Protein 2EGJ (pdb70)

Foldseek 3Di:
DQKDKDWAAPVQDDPVQFGPPVCVVVVVVVSVQVLLVVLVHGVVNCVVVQKDKAWDDKDKDFDATHGHGQMKMWDKDWDDADFFKTKIKIWIDRVPRTGMIMMIMIGMDGPHDTHGQDPVRVVSND/DQKDKDWAAPVQDDPVQFGDPVCVVVVVVVSVQVLCVVLVHGVVNCVVVQKDKAWDDKDKDFDATHGHGQMKMWDKDWDDDDFFKTKIKIWMDGVPDTTMIMMIMIGMDGPRDRHGDDPVRVVSND

Structure (mmCIF, N/CA/C/O backbone):
data_2EGJ
#
_entry.id   2EGJ
#
_cell.length_a   53.468
_cell.length_b   69.426
_cell.length_c   84.029
_cell.angle_alpha   90.00
_cell.angle_beta   90.00
_cell.angle_gamma   90.00
#
_symmetry.space_group_name_H-M   'P 21 21 2'
#
loop_
_entity.id
_entity.type
_entity.pdbx_description
1 polymer 'Hypothetical protein aq_1494'
2 water water
#
loop_
_atom_site.group_PDB
_atom_site.id
_atom_site.type_symbol
_atom_site.label_atom_id
_atom_site.label_alt_id
_atom_site.label_comp_id
_atom_site.label_asym_id
_atom_site.label_entity_id
_atom_site.label_seq_id
_atom_site.pdbx_PDB_ins_code
_atom_site.Cartn_x
_atom_site.Cartn_y
_atom_site.Cartn_z
_atom_site.occupancy
_atom_site.B_iso_or_equiv
_atom_site.auth_seq_id
_atom_site.auth_comp_id
_atom_site.auth_asym_id
_atom_site.auth_atom_id
_atom_site.pdbx_PDB_model_num
ATOM 1 N N . PRO A 1 2 ? 18.521 22.911 19.048 1.00 26.44 2 PRO A N 1
ATOM 2 C CA . PRO A 1 2 ? 17.588 21.747 18.949 1.00 25.09 2 PRO A CA 1
ATOM 3 C C . PRO A 1 2 ? 16.147 22.144 18.602 1.00 25.04 2 PRO A C 1
ATOM 4 O O . PRO A 1 2 ? 15.741 23.322 18.715 1.00 25.93 2 PRO A O 1
ATOM 6 N N . PHE A 1 3 ? 15.377 21.159 18.157 1.00 22.31 3 PHE A N 1
ATOM 7 C CA . PHE A 1 3 ? 13.943 21.339 17.983 1.00 20.49 3 PHE A CA 1
ATOM 8 C C . PHE A 1 3 ? 13.244 20.781 19.229 1.00 19.55 3 PHE A C 1
ATOM 9 O O . PHE A 1 3 ? 13.537 19.662 19.659 1.00 19.68 3 PHE A O 1
ATOM 17 N N . ILE A 1 4 ? 12.330 21.552 19.809 1.00 18.29 4 ILE A N 1
ATOM 18 C CA . ILE A 1 4 ? 11.612 21.107 21.005 1.00 18.58 4 ILE A CA 1
ATOM 19 C C . ILE A 1 4 ? 10.200 20.650 20.688 1.00 16.84 4 ILE A C 1
ATOM 20 O O . ILE A 1 4 ? 9.433 21.377 20.052 1.00 17.19 4 ILE A O 1
ATOM 25 N N . TYR A 1 5 ? 9.868 19.449 21.153 1.00 16.13 5 TYR A N 1
ATOM 26 C CA . TYR A 1 5 ? 8.546 18.860 20.960 1.00 15.45 5 TYR A CA 1
ATOM 27 C C . TYR A 1 5 ? 7.951 18.587 22.346 1.00 15.32 5 TYR A C 1
ATOM 28 O O . TYR A 1 5 ? 8.559 17.860 23.135 1.00 16.98 5 TYR A O 1
ATOM 37 N N . ARG A 1 6 ? 6.809 19.198 22.650 1.00 14.76 6 ARG A N 1
ATOM 38 C CA . ARG A 1 6 ? 6.184 19.092 23.971 1.00 15.98 6 ARG A CA 1
ATOM 39 C C . ARG A 1 6 ? 5.022 18.086 23.946 1.00 14.95 6 ARG A C 1
ATOM 40 O O . ARG A 1 6 ? 4.221 18.082 23.013 1.00 13.92 6 ARG A O 1
ATOM 48 N N . ARG A 1 7 ? 4.900 17.298 25.007 1.00 14.28 7 ARG A N 1
ATOM 49 C CA . ARG A 1 7 ? 3.958 16.176 25.010 1.00 14.07 7 ARG A CA 1
ATOM 50 C C . ARG A 1 7 ? 3.510 15.828 26.419 1.00 14.08 7 ARG A C 1
ATOM 51 O O . ARG A 1 7 ? 4.298 15.883 27.358 1.00 14.98 7 ARG A O 1
ATOM 59 N N . ARG A 1 8 ? 2.244 15.444 26.554 1.00 13.91 8 ARG A N 1
ATOM 60 C CA . ARG A 1 8 ? 1.729 14.940 27.819 1.00 12.37 8 ARG A CA 1
ATOM 61 C C . ARG A 1 8 ? 1.485 13.413 27.779 1.00 12.51 8 ARG A C 1
ATOM 62 O O . ARG A 1 8 ? 0.964 12.890 26.797 1.00 11.83 8 ARG A O 1
ATOM 70 N N . VAL A 1 9 ? 1.901 12.710 28.827 1.00 10.84 9 VAL A N 1
ATOM 71 C CA . VAL A 1 9 ? 1.729 11.235 28.913 1.00 11.57 9 VAL A CA 1
ATOM 72 C C . VAL A 1 9 ? 0.246 10.874 29.034 1.00 12.02 9 VAL A C 1
ATOM 73 O O . VAL A 1 9 ? -0.489 11.421 29.919 1.00 12.08 9 VAL A O 1
ATOM 77 N N . GLN A 1 10 ? -0.204 9.980 28.147 1.00 10.45 10 GLN A N 1
ATOM 78 C CA . GLN A 1 10 ? -1.565 9.434 28.215 1.00 10.91 10 GLN A CA 1
ATOM 79 C C . GLN A 1 10 ? -1.651 8.142 29.013 1.00 11.12 10 GLN A C 1
ATOM 80 O O . GLN A 1 10 ? -0.673 7.382 29.127 1.00 10.96 10 GLN A O 1
ATOM 86 N N . PHE A 1 11 ? -2.845 7.854 29.537 1.00 10.99 11 PHE A N 1
ATOM 87 C CA . PHE A 1 11 ? -3.011 6.715 30.432 1.00 11.38 11 PHE A CA 1
ATOM 88 C C . PHE A 1 11 ? -2.655 5.389 29.767 1.00 11.05 11 PHE A C 1
ATOM 89 O O . PHE A 1 11 ? -1.958 4.548 30.352 1.00 10.73 11 PHE A O 1
ATOM 97 N N . TYR A 1 12 ? -3.100 5.221 28.515 1.00 10.39 12 TYR A N 1
ATOM 98 C CA . TYR A 1 12 ? -2.797 3.991 27.793 1.00 10.67 12 TYR A CA 1
ATOM 99 C C . TYR A 1 12 ? -1.302 3.781 27.502 1.00 9.64 12 TYR A C 1
ATOM 100 O O . TYR A 1 12 ? -0.926 2.689 27.133 1.00 9.54 12 TYR A O 1
ATOM 109 N N . GLU A 1 13 ? -0.460 4.812 27.691 1.00 9.13 13 GLU A N 1
ATOM 110 C CA . GLU A 1 13 ? 0.984 4.696 27.442 1.00 8.80 13 GLU A CA 1
ATOM 111 C C . GLU A 1 13 ? 1.702 4.125 28.654 1.00 9.59 13 GLU A C 1
ATOM 112 O O . GLU A 1 13 ? 2.858 3.718 28.568 1.00 8.59 13 GLU A O 1
ATOM 118 N N . THR A 1 14 ? 1.003 4.095 29.789 1.00 10.30 14 THR A N 1
ATOM 119 C CA . THR A 1 14 ? 1.580 3.437 30.981 1.00 10.51 14 THR A CA 1
ATOM 120 C C . THR A 1 14 ? 1.367 1.905 31.006 1.00 11.64 14 THR A C 1
ATOM 121 O O . THR A 1 14 ? 0.612 1.343 30.206 1.00 11.50 14 THR A O 1
ATOM 125 N N . ASP A 1 15 ? 2.081 1.227 31.907 1.00 11.11 15 ASP A N 1
ATOM 126 C CA . ASP A 1 15 ? 1.861 -0.192 32.151 1.00 11.47 15 ASP A CA 1
ATOM 127 C C . ASP A 1 15 ? 1.643 -0.400 33.674 1.00 11.41 15 ASP A C 1
ATOM 128 O O . ASP A 1 15 ? 1.607 0.585 34.429 1.00 12.33 15 ASP A O 1
ATOM 133 N N . ALA A 1 16 ? 1.501 -1.658 34.077 1.00 12.28 16 ALA A N 1
ATOM 134 C CA . ALA A 1 16 ? 1.194 -2.044 35.484 1.00 13.84 16 ALA A CA 1
ATOM 135 C C . ALA A 1 16 ? 2.249 -1.569 36.485 1.00 15.03 16 ALA A C 1
ATOM 136 O O . ALA A 1 16 ? 1.958 -1.472 37.686 1.00 14.29 16 ALA A O 1
ATOM 138 N N . GLN A 1 17 ? 3.453 -1.252 36.012 1.00 15.37 17 GLN A N 1
ATOM 139 C CA . GLN A 1 17 ? 4.482 -0.675 36.892 1.00 17.21 17 GLN A CA 1
ATOM 140 C C . GLN A 1 17 ? 4.222 0.799 37.229 1.00 17.02 17 GLN A C 1
ATOM 141 O O . GLN A 1 17 ? 4.896 1.392 38.098 1.00 17.39 17 GLN A O 1
ATOM 147 N N . GLY A 1 18 ? 3.240 1.382 36.543 1.00 15.21 18 GLY A N 1
ATOM 148 C CA . GLY A 1 18 ? 2.792 2.747 36.770 1.00 14.80 18 GLY A CA 1
ATOM 149 C C . GLY A 1 18 ? 3.649 3.749 36.028 1.00 14.78 18 GLY A C 1
ATOM 150 O O . GLY A 1 18 ? 3.596 4.942 36.324 1.00 16.17 18 GLY A O 1
ATOM 151 N N . ILE A 1 19 ? 4.443 3.263 35.072 1.00 13.84 19 ILE A N 1
ATOM 152 C CA . ILE A 1 19 ? 5.316 4.137 34.271 1.00 12.73 19 ILE A CA 1
ATOM 153 C C . ILE A 1 19 ? 5.030 3.934 32.781 1.00 12.37 19 ILE A C 1
ATOM 154 O O . ILE A 1 19 ? 4.421 2.931 32.391 1.00 12.01 19 ILE A O 1
ATOM 159 N N . VAL A 1 20 ? 5.525 4.853 31.967 1.00 11.24 20 VAL A N 1
ATOM 160 C CA . VAL A 1 20 ? 5.351 4.716 30.500 1.00 10.56 20 VAL A CA 1
ATOM 161 C C . VAL A 1 20 ? 6.217 3.561 30.015 1.00 10.30 20 VAL A C 1
ATOM 162 O O . VAL A 1 20 ? 7.425 3.509 30.318 1.00 9.99 20 VAL A O 1
ATOM 166 N N . HIS A 1 21 ? 5.603 2.621 29.282 1.00 10.00 21 HIS A N 1
ATOM 167 C CA . HIS A 1 21 ? 6.320 1.455 28.768 1.00 10.55 21 HIS A CA 1
ATOM 168 C C . HIS A 1 21 ? 7.469 1.918 27.860 1.00 10.38 21 HIS A C 1
ATOM 169 O O . HIS A 1 21 ? 7.294 2.833 27.064 1.00 11.26 21 HIS A O 1
ATOM 176 N N . HIS A 1 22 ? 8.624 1.275 27.985 1.00 10.38 22 HIS A N 1
ATOM 177 C CA . HIS A 1 22 ? 9.826 1.703 27.246 1.00 10.70 22 HIS A CA 1
ATOM 178 C C . HIS A 1 22 ? 9.624 1.778 25.734 1.00 10.20 22 HIS A C 1
ATOM 179 O O . HIS A 1 22 ? 10.227 2.634 25.057 1.00 10.32 22 HIS A O 1
ATOM 186 N N . SER A 1 23 ? 8.784 0.889 25.202 1.00 10.33 23 SER A N 1
ATOM 187 C CA . SER A 1 23 ? 8.558 0.881 23.752 1.00 10.03 23 SER A CA 1
ATOM 188 C C . SER A 1 23 ? 7.876 2.170 23.274 1.00 9.72 23 SER A C 1
ATOM 189 O O . SER A 1 23 ? 8.055 2.567 22.116 1.00 8.73 23 SER A O 1
ATOM 192 N N . ASN A 1 24 ? 7.121 2.842 24.153 1.00 8.25 24 ASN A N 1
ATOM 193 C CA . ASN A 1 24 ? 6.405 4.063 23.749 1.00 9.11 24 ASN A CA 1
ATOM 194 C C . ASN A 1 24 ? 7.337 5.241 23.529 1.00 8.91 24 ASN A C 1
ATOM 195 O O . ASN A 1 24 ? 6.980 6.208 22.879 1.00 8.95 24 ASN A O 1
ATOM 200 N N . TYR A 1 25 ? 8.533 5.179 24.105 1.00 10.02 25 TYR A N 1
ATOM 201 C CA . TYR A 1 25 ? 9.476 6.285 23.923 1.00 9.17 25 TYR A CA 1
ATOM 202 C C . TYR A 1 25 ? 9.795 6.439 22.437 1.00 9.88 25 TYR A C 1
ATOM 203 O O . TYR A 1 25 ? 9.908 7.563 21.948 1.00 8.94 25 TYR A O 1
ATOM 212 N N . PHE A 1 26 ? 9.929 5.313 21.740 1.00 8.89 26 PHE A N 1
ATOM 213 C CA . PHE A 1 26 ? 10.179 5.364 20.282 1.00 10.09 26 PHE A CA 1
ATOM 214 C C . PHE A 1 26 ? 9.049 6.041 19.504 1.00 10.44 26 PHE A C 1
ATOM 215 O O . PHE A 1 26 ? 9.292 6.702 18.485 1.00 10.79 26 PHE A O 1
ATOM 223 N N . ARG A 1 27 ? 7.823 5.869 19.987 1.00 9.83 27 ARG A N 1
ATOM 224 C CA . ARG A 1 27 ? 6.658 6.529 19.404 1.00 9.33 27 ARG A CA 1
ATOM 225 C C . ARG A 1 27 ? 6.748 8.035 19.635 1.00 9.40 27 ARG A C 1
ATOM 226 O O . ARG A 1 27 ? 6.554 8.830 18.723 1.00 9.39 27 ARG A O 1
ATOM 234 N N . TYR A 1 28 ? 7.122 8.437 20.847 1.00 9.38 28 TYR A N 1
ATOM 235 C CA . TYR A 1 28 ? 7.345 9.875 21.117 1.00 8.47 28 TYR A CA 1
ATOM 236 C C . TYR A 1 28 ? 8.409 10.459 20.184 1.00 8.87 28 TYR A C 1
ATOM 237 O O . TYR A 1 28 ? 8.231 11.585 19.691 1.00 9.02 28 TYR A O 1
ATOM 246 N N . PHE A 1 29 ? 9.496 9.715 19.939 1.00 9.72 29 PHE A N 1
ATOM 247 C CA . PHE A 1 29 ? 10.568 10.217 19.068 1.00 8.73 29 PHE A CA 1
ATOM 248 C C . PHE A 1 29 ? 10.067 10.384 17.630 1.00 9.72 29 PHE A C 1
ATOM 249 O O . PHE A 1 29 ? 10.419 11.352 16.933 1.00 9.83 29 PHE A O 1
ATOM 257 N N . GLU A 1 30 ? 9.272 9.416 17.183 1.00 8.92 30 GLU A N 1
ATOM 258 C CA . GLU A 1 30 ? 8.599 9.534 15.884 1.00 10.01 30 GLU A CA 1
ATOM 259 C C . GLU A 1 30 ? 7.775 10.817 15.787 1.00 10.27 30 GLU A C 1
ATOM 260 O O . GLU A 1 30 ? 7.843 11.550 14.766 1.00 9.50 30 GLU A O 1
ATOM 266 N N . GLU A 1 31 ? 6.992 11.087 16.827 1.00 10.46 31 GLU A N 1
ATOM 267 C CA . GLU A 1 31 ? 6.147 12.283 16.837 1.00 10.91 31 GLU A CA 1
ATOM 268 C C . GLU A 1 31 ? 6.990 13.540 16.732 1.00 11.35 31 GLU A C 1
ATOM 269 O O . GLU A 1 31 ? 6.645 14.456 15.975 1.00 10.73 31 GLU A O 1
ATOM 275 N N . ALA A 1 32 ? 8.101 13.569 17.477 1.00 10.94 32 ALA A N 1
ATOM 276 C CA . ALA A 1 32 ? 9.039 14.696 17.422 1.00 11.37 32 ALA A CA 1
ATOM 277 C C . ALA A 1 32 ? 9.633 14.898 16.014 1.00 11.80 32 ALA A C 1
ATOM 278 O O . ALA A 1 32 ? 9.667 16.036 15.532 1.00 12.04 32 ALA A O 1
ATOM 280 N N . ARG A 1 33 ? 10.048 13.801 15.355 1.00 11.38 33 ARG A N 1
ATOM 281 C CA . ARG A 1 33 ? 10.596 13.877 13.995 1.00 12.29 33 ARG A CA 1
ATOM 282 C C . ARG A 1 33 ? 9.548 14.417 13.036 1.00 11.90 33 ARG A C 1
ATOM 283 O O . ARG A 1 33 ? 9.864 15.213 12.172 1.00 12.92 33 ARG A O 1
ATOM 291 N N . GLY A 1 34 ? 8.303 13.947 13.170 1.00 11.24 34 GLY A N 1
ATOM 292 C CA . GLY A 1 34 ? 7.210 14.394 12.322 1.00 12.75 34 GLY A CA 1
ATOM 293 C C . GLY A 1 34 ? 6.958 15.884 12.475 1.00 12.71 34 GLY A C 1
ATOM 294 O O . GLY A 1 34 ? 6.828 16.610 11.469 1.00 12.43 34 GLY A O 1
ATOM 295 N N . GLU A 1 35 ? 6.898 16.346 13.720 1.00 13.56 35 GLU A N 1
ATOM 296 C CA . GLU A 1 35 ? 6.712 17.796 13.986 1.00 14.64 35 GLU A CA 1
ATOM 297 C C . GLU A 1 35 ? 7.889 18.648 13.497 1.00 14.99 35 GLU A C 1
ATOM 298 O O . GLU A 1 35 ? 7.670 19.780 13.013 1.00 14.65 35 GLU A O 1
ATOM 304 N N . PHE A 1 36 ? 9.103 18.108 13.609 1.00 14.38 36 PHE A N 1
ATOM 305 C CA . PHE A 1 36 ? 10.318 18.768 13.075 1.00 15.61 36 PHE A CA 1
ATOM 306 C C . PHE A 1 36 ? 10.183 19.016 11.570 1.00 16.23 36 PHE A C 1
ATOM 307 O O . PHE A 1 36 ? 10.348 20.143 11.103 1.00 16.81 36 PHE A O 1
ATOM 315 N N . LEU A 1 37 ? 9.879 17.967 10.814 1.00 16.75 37 LEU A N 1
ATOM 316 C CA . LEU A 1 37 ? 9.765 18.084 9.366 1.00 16.95 37 LEU A CA 1
ATOM 317 C C . LEU A 1 37 ? 8.632 19.040 8.990 1.00 17.47 37 LEU A C 1
ATOM 318 O O . LEU A 1 37 ? 8.787 19.863 8.070 1.00 17.61 37 LEU A O 1
ATOM 323 N N . ARG A 1 38 ? 7.502 18.922 9.685 1.00 18.05 38 ARG A N 1
ATOM 324 C CA . ARG A 1 38 ? 6.349 19.771 9.430 1.00 19.67 38 ARG A CA 1
ATOM 325 C C . ARG A 1 38 ? 6.733 21.238 9.648 1.00 19.87 38 ARG A C 1
ATOM 326 O O . ARG A 1 38 ? 6.351 22.108 8.854 1.00 20.53 38 ARG A O 1
ATOM 334 N N . SER A 1 39 ? 7.498 21.504 10.710 1.00 20.07 39 SER A N 1
ATOM 335 C CA . SER A 1 39 ? 7.919 22.873 11.038 1.00 20.83 39 SER A CA 1
ATOM 336 C C . SER A 1 39 ? 8.843 23.464 9.960 1.00 22.27 39 SER A C 1
ATOM 337 O O . SER A 1 39 ? 8.966 24.694 9.852 1.00 23.34 39 SER A O 1
ATOM 340 N N . LYS A 1 40 ? 9.482 22.596 9.170 1.00 22.92 40 LYS A N 1
ATOM 341 C CA . LYS A 1 40 ? 10.397 23.009 8.105 1.00 24.07 40 LYS A CA 1
ATOM 342 C C . LYS A 1 40 ? 9.690 23.155 6.755 1.00 24.65 40 LYS A C 1
ATOM 343 O O . LYS A 1 40 ? 10.327 23.481 5.744 1.00 26.09 40 LYS A O 1
ATOM 349 N N . GLY A 1 41 ? 8.388 22.869 6.740 1.00 24.47 41 GLY A N 1
ATOM 350 C CA . GLY A 1 41 ? 7.562 22.995 5.553 1.00 23.95 41 GLY A CA 1
ATOM 351 C C . GLY A 1 41 ? 7.555 21.796 4.625 1.00 23.47 41 GLY A C 1
ATOM 352 O O . GLY A 1 41 ? 7.090 21.906 3.483 1.00 23.81 41 GLY A O 1
ATOM 353 N N . PHE A 1 42 ? 8.045 20.646 5.099 1.00 21.98 42 PHE A N 1
ATOM 354 C CA . PHE A 1 42 ? 8.088 19.442 4.266 1.00 20.97 42 PHE A CA 1
ATOM 355 C C . PHE A 1 42 ? 7.754 18.201 5.100 1.00 19.30 42 PHE A C 1
ATOM 356 O O . PHE A 1 42 ? 8.648 17.433 5.444 1.00 19.19 42 PHE A O 1
ATOM 364 N N . PRO A 1 43 ? 6.458 17.979 5.365 1.00 18.77 43 PRO A N 1
ATOM 365 C CA . PRO A 1 43 ? 6.074 16.881 6.250 1.00 17.99 43 PRO A CA 1
ATOM 366 C C . PRO A 1 43 ? 6.379 15.538 5.622 1.00 17.18 43 PRO A C 1
ATOM 367 O O . PRO A 1 43 ? 6.383 15.403 4.396 1.00 15.81 43 PRO A O 1
ATOM 371 N N . TYR A 1 44 ? 6.616 14.542 6.466 1.00 15.64 44 TYR A N 1
ATOM 372 C CA . TYR A 1 44 ? 6.866 13.203 5.977 1.00 15.40 44 TYR A CA 1
ATOM 373 C C . TYR A 1 44 ? 5.741 12.688 5.053 1.00 15.35 44 TYR A C 1
ATOM 374 O O . TYR A 1 44 ? 5.997 11.969 4.076 1.00 15.31 44 TYR A O 1
ATOM 383 N N . SER A 1 45 ? 4.495 13.030 5.388 1.00 16.14 45 SER A N 1
ATOM 384 C CA . SER A 1 45 ? 3.346 12.618 4.582 1.00 17.01 45 SER A CA 1
ATOM 385 C C . SER A 1 45 ? 3.530 13.053 3.115 1.00 17.30 45 SER A C 1
ATOM 386 O O . SER A 1 45 ? 3.190 12.318 2.182 1.00 18.49 45 SER A O 1
ATOM 389 N N . LYS A 1 46 ? 4.080 14.241 2.915 1.00 17.68 46 LYS A N 1
ATOM 390 C CA . LYS A 1 46 ? 4.350 14.699 1.548 1.00 18.51 46 LYS A CA 1
ATOM 391 C C . LYS A 1 46 ? 5.487 13.940 0.869 1.00 17.84 46 LYS A C 1
ATOM 392 O O . LYS A 1 46 ? 5.423 13.692 -0.335 1.00 17.70 46 LYS A O 1
ATOM 398 N N . MET A 1 47 ? 6.524 13.576 1.634 1.00 17.85 47 MET A N 1
ATOM 399 C CA . MET A 1 47 ? 7.605 12.727 1.112 1.00 16.59 47 MET A CA 1
ATOM 400 C C . MET A 1 47 ? 7.021 11.402 0.650 1.00 17.36 47 MET A C 1
ATOM 401 O O . MET A 1 47 ? 7.346 10.921 -0.430 1.00 17.52 47 MET A O 1
ATOM 406 N N . ARG A 1 48 ? 6.150 10.800 1.472 1.00 17.43 48 ARG A N 1
ATOM 407 C CA . ARG A 1 48 ? 5.527 9.527 1.110 1.00 19.28 48 ARG A CA 1
ATOM 408 C C . ARG A 1 48 ? 4.728 9.667 -0.171 1.00 20.08 48 ARG A C 1
ATOM 409 O O . ARG A 1 48 ? 4.764 8.776 -1.025 1.00 20.56 48 ARG A O 1
ATOM 417 N N . ASP A 1 49 ? 4.026 10.785 -0.322 1.00 21.41 49 ASP A N 1
ATOM 418 C CA . ASP A 1 49 ? 3.262 11.029 -1.566 1.00 23.29 49 ASP A CA 1
ATOM 419 C C . ASP A 1 49 ? 4.207 11.043 -2.794 1.00 23.38 49 ASP A C 1
ATOM 420 O O . ASP A 1 49 ? 3.810 10.670 -3.905 1.00 24.13 49 ASP A O 1
ATOM 425 N N . MET A 1 50 ? 5.455 11.471 -2.598 1.00 22.34 50 MET A N 1
ATOM 426 C CA . MET A 1 50 ? 6.448 11.479 -3.673 1.00 22.39 50 MET A CA 1
ATOM 427 C C . MET A 1 50 ? 7.067 10.104 -3.935 1.00 21.62 50 MET A C 1
ATOM 428 O O . MET A 1 50 ? 7.901 9.957 -4.834 1.00 22.24 50 MET A O 1
ATOM 433 N N . GLY A 1 51 ? 6.674 9.099 -3.154 1.00 19.84 51 GLY A N 1
ATOM 434 C CA . GLY A 1 51 ? 7.221 7.759 -3.309 1.00 19.55 51 GLY A CA 1
ATOM 435 C C . GLY A 1 51 ? 8.463 7.531 -2.462 1.00 18.56 51 GLY A C 1
ATOM 436 O O . GLY A 1 51 ? 9.111 6.496 -2.569 1.00 18.76 51 GLY A O 1
ATOM 437 N N . LEU A 1 52 ? 8.793 8.494 -1.612 1.00 17.53 52 LEU A N 1
ATOM 438 C CA . LEU A 1 52 ? 9.946 8.358 -0.735 1.00 17.76 52 LEU A CA 1
ATOM 439 C C . LEU A 1 52 ? 9.551 7.618 0.554 1.00 18.93 52 LEU A C 1
ATOM 440 O O . LEU A 1 52 ? 8.449 7.811 1.074 1.00 20.30 52 LEU A O 1
ATOM 445 N N . GLU A 1 53 ? 10.416 6.742 1.040 1.00 18.69 53 GLU A N 1
ATOM 446 C CA . GLU A 1 53 ? 10.195 6.120 2.346 1.00 20.59 53 GLU A CA 1
ATOM 447 C C . GLU A 1 53 ? 11.436 6.421 3.172 1.00 18.97 53 GLU A C 1
ATOM 448 O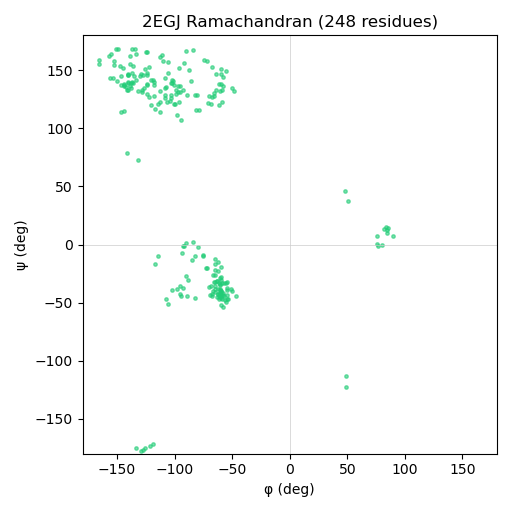 O . GLU A 1 53 ? 12.557 6.357 2.665 1.00 18.52 53 GLU A O 1
ATOM 454 N N . VAL A 1 54 ? 11.257 6.787 4.437 1.00 17.67 54 VAL A N 1
ATOM 455 C CA . VAL A 1 54 ? 12.406 6.838 5.324 1.00 17.30 54 VAL A CA 1
ATOM 456 C C . VAL A 1 54 ? 12.421 5.489 6.045 1.00 17.83 54 VAL A C 1
ATOM 457 O O . VAL A 1 54 ? 11.372 5.026 6.516 1.00 17.58 54 VAL A O 1
ATOM 461 N N . VAL A 1 55 ? 13.577 4.843 6.069 1.00 16.13 55 VAL A N 1
ATOM 462 C CA . VAL A 1 55 ? 13.696 3.511 6.645 1.00 16.80 55 VAL A CA 1
ATOM 463 C C . VAL A 1 55 ? 14.546 3.608 7.894 1.00 16.44 55 VAL A C 1
ATOM 464 O O . VAL A 1 55 ? 15.605 4.225 7.871 1.00 16.53 55 VAL A O 1
ATOM 468 N N . LEU A 1 56 ? 14.086 3.013 8.997 1.00 15.35 56 LEU A N 1
ATOM 469 C CA . LEU A 1 56 ? 14.892 3.039 10.220 1.00 15.49 56 LEU A CA 1
ATOM 470 C C . LEU A 1 56 ? 15.959 1.950 10.197 1.00 14.82 56 LEU A C 1
ATOM 471 O O . LEU A 1 56 ? 15.675 0.776 9.924 1.00 16.43 56 LEU A O 1
ATOM 476 N N . LEU A 1 57 ? 17.191 2.349 10.455 1.00 13.76 57 LEU A N 1
ATOM 477 C CA . LEU A 1 57 ? 18.304 1.427 10.492 1.00 12.96 57 LEU A CA 1
ATOM 478 C C . LEU A 1 57 ? 18.594 0.922 11.901 1.00 12.74 57 LEU A C 1
ATOM 479 O O . LEU A 1 57 ? 18.885 -0.270 12.112 1.00 11.85 57 LEU A O 1
ATOM 484 N N . ASN A 1 58 ? 18.586 1.839 12.855 1.00 12.21 58 ASN A N 1
ATOM 485 C CA . ASN A 1 58 ? 18.764 1.433 14.252 1.00 12.70 58 ASN A CA 1
ATOM 486 C C . ASN A 1 58 ? 18.157 2.444 15.230 1.00 12.45 58 ASN A C 1
ATOM 487 O O . ASN A 1 58 ? 17.855 3.604 14.869 1.00 12.36 58 ASN A O 1
ATOM 492 N N . ALA A 1 59 ? 17.965 2.018 16.472 1.00 12.18 59 ALA A N 1
ATOM 493 C CA . ALA A 1 59 ? 17.367 2.903 17.464 1.00 11.88 59 ALA A CA 1
ATOM 494 C C . ALA A 1 59 ? 17.925 2.505 18.820 1.00 13.13 59 ALA A C 1
ATOM 495 O O . ALA A 1 59 ? 18.124 1.317 19.085 1.00 13.10 59 ALA A O 1
ATOM 497 N N . TYR A 1 60 ? 18.214 3.506 19.652 1.00 12.63 60 TYR A N 1
ATOM 498 C CA . TYR A 1 60 ? 18.779 3.270 20.978 1.00 13.36 60 TYR A CA 1
ATOM 499 C C . TYR A 1 60 ? 18.081 4.204 21.938 1.00 13.15 60 TYR A C 1
ATOM 500 O O . TYR A 1 60 ? 17.832 5.358 21.588 1.00 12.29 60 TYR A O 1
ATOM 509 N N . CYS A 1 61 ? 17.745 3.719 23.135 1.00 12.57 61 CYS A N 1
ATOM 510 C CA . CYS A 1 61 ? 17.236 4.609 24.179 1.00 12.79 61 CYS A CA 1
ATOM 511 C C . CYS A 1 61 ? 17.823 4.166 25.505 1.00 13.19 61 CYS A C 1
ATOM 512 O O . CYS A 1 61 ? 17.920 2.968 25.784 1.00 12.31 61 CYS A O 1
ATOM 515 N N . GLU A 1 62 ? 18.206 5.146 26.309 1.00 13.42 62 GLU A N 1
ATOM 516 C CA . GLU A 1 62 ? 18.588 4.863 27.698 1.00 15.08 62 GLU A CA 1
ATOM 517 C C . GLU A 1 62 ? 17.637 5.596 28.637 1.00 14.69 62 GLU A C 1
ATOM 518 O O . GLU A 1 62 ? 17.262 6.741 28.383 1.00 15.42 62 GLU A O 1
ATOM 524 N N . TYR A 1 63 ? 17.218 4.915 29.693 1.00 15.09 63 TYR A N 1
ATOM 525 C CA . TYR A 1 63 ? 16.114 5.387 30.521 1.00 15.48 63 TYR A CA 1
ATOM 526 C C . TYR A 1 63 ? 16.682 5.756 31.873 1.00 16.08 63 TYR A C 1
ATOM 527 O O . TYR A 1 63 ? 17.324 4.925 32.515 1.00 16.74 63 TYR A O 1
ATOM 536 N N . LYS A 1 64 ? 16.473 7.001 32.283 1.00 16.81 64 LYS A N 1
ATOM 537 C CA . LYS A 1 64 ? 17.117 7.528 33.494 1.00 17.49 64 LYS A CA 1
ATOM 538 C C . LYS A 1 64 ? 16.158 7.667 34.674 1.00 18.19 64 LYS A C 1
ATOM 539 O O . LYS A 1 64 ? 16.463 7.221 35.801 1.00 19.41 64 LYS A O 1
ATOM 545 N N . LYS A 1 65 ? 15.034 8.319 34.420 1.00 17.29 65 LYS A N 1
ATOM 546 C CA . LYS A 1 65 ? 13.959 8.511 35.380 1.00 17.59 65 LYS A CA 1
ATOM 547 C C . LYS A 1 65 ? 12.673 8.215 34.628 1.00 17.33 65 LYS A C 1
ATOM 548 O O . LYS A 1 65 ? 12.579 8.541 33.450 1.00 16.95 65 LYS A O 1
ATOM 554 N N . PRO A 1 66 ? 11.687 7.625 35.301 1.00 16.66 66 PRO A N 1
ATOM 555 C CA . PRO A 1 66 ? 10.409 7.307 34.637 1.00 16.02 66 PRO A CA 1
ATOM 556 C C . PRO A 1 66 ? 9.504 8.489 34.309 1.00 15.58 66 PRO A C 1
ATOM 557 O O . PRO A 1 66 ? 9.616 9.563 34.917 1.00 13.63 66 PRO A O 1
ATOM 561 N N . LEU A 1 67 ? 8.617 8.265 33.328 1.00 13.72 67 LEU A N 1
ATOM 562 C CA . LEU A 1 67 ? 7.490 9.128 33.080 1.00 13.54 67 LEU A CA 1
ATOM 563 C C . LEU A 1 67 ? 6.248 8.457 33.636 1.00 13.79 67 LEU A C 1
ATOM 564 O O . LEU A 1 67 ? 6.074 7.226 33.514 1.00 12.61 67 LEU A O 1
ATOM 569 N N . PHE A 1 68 ? 5.407 9.281 34.257 1.00 14.06 68 PHE A N 1
ATOM 570 C CA . PHE A 1 68 ? 4.145 8.830 34.830 1.00 14.41 68 PHE A CA 1
ATOM 571 C C . PHE A 1 68 ? 2.962 9.403 34.087 1.00 13.96 68 PHE A C 1
ATOM 572 O O . PHE A 1 68 ? 3.077 10.401 33.367 1.00 13.96 68 PHE A O 1
ATOM 580 N N . TYR A 1 69 ? 1.800 8.783 34.269 1.00 13.26 69 TYR A N 1
ATOM 581 C CA . TYR A 1 69 ? 0.586 9.332 33.681 1.00 14.87 69 TYR A CA 1
ATOM 582 C C . TYR A 1 69 ? 0.450 10.834 33.967 1.00 15.39 69 TYR A C 1
ATOM 583 O O . TYR A 1 69 ? 0.604 11.267 35.124 1.00 15.41 69 TYR A O 1
ATOM 592 N N . ASP A 1 70 ? 0.160 11.598 32.915 1.00 15.05 70 ASP A N 1
ATOM 593 C CA . ASP A 1 70 ? -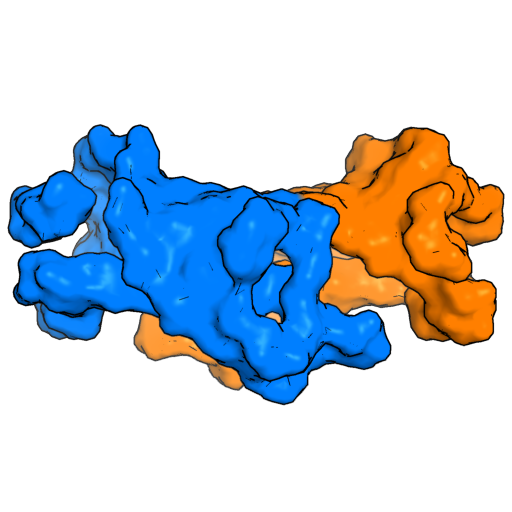0.148 13.041 32.960 1.00 16.51 70 ASP A CA 1
ATOM 594 C C . ASP A 1 70 ? 1.095 13.940 33.059 1.00 15.73 70 ASP A C 1
ATOM 595 O O . ASP A 1 70 ? 0.965 15.168 33.044 1.00 16.85 70 ASP A O 1
ATOM 600 N N . ASP A 1 71 ? 2.284 13.342 33.106 1.00 15.40 71 ASP A N 1
ATOM 601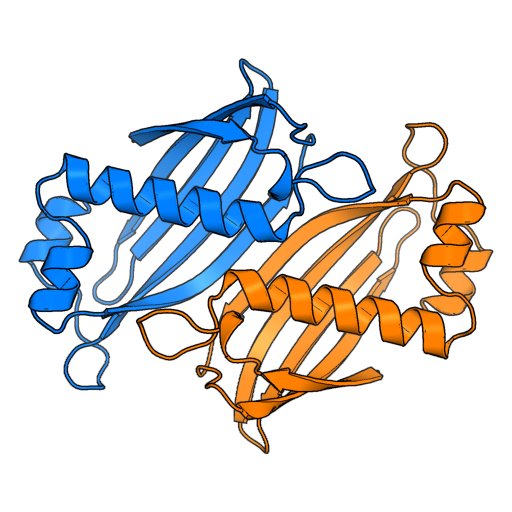 C CA . ASP A 1 71 ? 3.533 14.130 33.059 1.00 15.66 71 ASP A CA 1
ATOM 602 C C . ASP A 1 71 ? 3.596 14.890 31.752 1.00 15.63 71 ASP A C 1
ATOM 603 O O . ASP A 1 71 ? 3.249 14.339 30.696 1.00 15.49 71 ASP A O 1
ATOM 608 N N . VAL A 1 72 ? 4.027 16.153 31.826 1.00 15.62 72 VAL A N 1
ATOM 609 C CA . VAL A 1 72 ? 4.356 16.928 30.634 1.00 16.04 72 VAL A CA 1
ATOM 610 C C . VAL A 1 72 ? 5.864 16.869 30.486 1.00 15.99 72 VAL A C 1
ATOM 611 O O . VAL A 1 72 ? 6.630 17.098 31.458 1.00 15.54 72 VAL A O 1
ATOM 615 N N . PHE A 1 73 ? 6.306 16.516 29.288 1.00 15.06 73 PHE A N 1
ATOM 616 C CA . PHE A 1 73 ? 7.723 16.431 29.004 1.00 14.77 73 PHE A CA 1
ATOM 617 C C . PHE A 1 73 ? 8.045 17.100 27.664 1.00 15.34 73 PHE A C 1
ATOM 618 O O . PHE A 1 73 ? 7.139 17.443 26.908 1.00 14.70 73 PHE A O 1
ATOM 626 N N . GLU A 1 74 ? 9.334 17.308 27.412 1.00 15.85 74 GLU A N 1
ATOM 627 C CA . GLU A 1 74 ? 9.826 17.892 26.171 1.00 17.74 74 GLU A CA 1
ATOM 628 C C . GLU A 1 74 ? 10.868 16.955 25.581 1.00 16.04 74 GLU A C 1
ATOM 629 O O . GLU A 1 74 ? 11.715 16.424 26.296 1.00 16.75 74 GLU A O 1
ATOM 635 N N . VAL A 1 75 ? 10.764 16.717 24.283 1.00 15.03 75 VAL A N 1
ATOM 636 C CA . VAL A 1 75 ? 11.775 15.995 23.545 1.00 13.88 75 VAL A CA 1
ATOM 637 C C . VAL A 1 75 ? 12.622 17.042 22.797 1.00 14.38 75 VAL A C 1
ATOM 638 O O . VAL A 1 75 ? 12.080 17.838 22.021 1.00 14.68 75 VAL A O 1
ATOM 642 N N . HIS A 1 76 ? 13.922 17.060 23.080 1.00 14.26 76 HIS A N 1
ATOM 643 C CA . HIS A 1 76 ? 14.852 17.947 22.360 1.00 15.86 76 HIS A CA 1
ATOM 644 C C . HIS A 1 76 ? 15.496 17.100 21.294 1.00 15.27 76 HIS A C 1
ATOM 645 O O . HIS A 1 76 ? 16.285 16.181 21.592 1.00 15.05 76 HIS A O 1
ATOM 652 N N . LEU A 1 77 ? 15.152 17.414 20.053 1.00 16.00 77 LEU A N 1
ATOM 653 C CA . LEU A 1 77 ? 15.629 16.685 18.872 1.00 14.95 77 LEU A CA 1
ATOM 654 C C . LEU A 1 77 ? 16.762 17.472 18.231 1.00 15.91 77 LEU A C 1
ATOM 655 O O . LEU A 1 77 ? 16.666 18.691 18.066 1.00 15.59 77 LEU A O 1
ATOM 660 N N . ASN A 1 78 ? 17.806 16.760 17.827 1.00 16.23 78 ASN A N 1
ATOM 661 C CA . ASN A 1 78 ? 18.937 17.381 17.150 1.00 17.85 78 ASN A CA 1
ATOM 662 C C . ASN A 1 78 ? 19.438 16.493 16.039 1.00 17.85 78 ASN A C 1
ATOM 663 O O . ASN A 1 78 ? 19.520 15.278 16.204 1.00 17.19 78 ASN A O 1
ATOM 668 N N . LEU A 1 79 ? 19.789 17.102 14.909 1.00 17.73 79 LEU A N 1
ATOM 669 C CA . LEU A 1 79 ? 20.413 16.348 13.823 1.00 19.28 79 LEU A CA 1
ATOM 670 C C . LEU A 1 79 ? 21.883 16.135 14.172 1.00 20.90 79 LEU A C 1
ATOM 671 O O . LEU A 1 79 ? 22.646 17.118 14.317 1.00 21.36 79 LEU A O 1
ATOM 676 N N . GLU A 1 80 ? 22.272 14.877 14.351 1.00 20.96 80 GLU A N 1
ATOM 677 C CA . GLU A 1 80 ? 23.630 14.538 14.806 1.00 22.96 80 GLU A CA 1
ATOM 678 C C . GLU A 1 80 ? 24.596 14.212 13.674 1.00 23.58 80 GLU A C 1
ATOM 679 O O . GLU A 1 80 ? 25.790 14.526 13.760 1.00 23.16 80 GLU A O 1
ATOM 685 N N . GLU A 1 81 ? 24.085 13.563 12.630 1.00 23.54 81 GLU A N 1
ATOM 686 C CA . GLU A 1 81 ? 24.919 13.016 11.565 1.00 23.71 81 GLU A CA 1
ATOM 687 C C . GLU A 1 81 ? 24.121 13.140 10.273 1.00 23.57 81 GLU A C 1
ATOM 688 O O . GLU A 1 81 ? 22.910 12.896 10.264 1.00 22.14 81 GLU A O 1
ATOM 694 N N . LEU A 1 82 ? 24.794 13.557 9.200 1.00 22.99 82 LEU A N 1
ATOM 695 C CA . LEU A 1 82 ? 24.171 13.612 7.893 1.00 23.93 82 LEU A CA 1
ATOM 696 C C . LEU A 1 82 ? 25.240 13.223 6.885 1.00 24.29 82 LEU A C 1
ATOM 697 O O . LEU A 1 82 ? 26.265 13.925 6.751 1.00 24.92 82 LEU A O 1
ATOM 702 N N . SER A 1 83 ? 25.018 12.088 6.228 1.00 23.14 83 SER A N 1
ATOM 703 C CA . SER A 1 83 ? 25.907 11.570 5.180 1.00 22.75 83 SER A CA 1
ATOM 704 C C . SER A 1 83 ? 25.163 11.463 3.840 1.00 22.35 83 SER A C 1
ATOM 705 O O . SER A 1 83 ? 24.029 11.939 3.722 1.00 21.48 83 SER A O 1
ATOM 708 N N . ARG A 1 84 ? 25.789 10.842 2.834 1.00 21.44 84 ARG A N 1
ATOM 709 C CA . ARG A 1 84 ? 25.139 10.708 1.527 1.00 21.79 84 ARG A CA 1
ATOM 710 C C . ARG A 1 84 ? 23.832 9.920 1.578 1.00 20.38 84 ARG A C 1
ATOM 711 O O . ARG A 1 84 ? 22.854 10.298 0.928 1.00 20.08 84 ARG A O 1
ATOM 719 N N . PHE A 1 85 ? 23.829 8.830 2.351 1.00 19.20 85 PHE A N 1
ATOM 720 C CA . PHE A 1 85 ? 22.714 7.894 2.364 1.00 17.84 85 PHE A CA 1
ATOM 721 C C . PHE A 1 85 ? 21.947 7.814 3.685 1.00 17.30 85 PHE A C 1
ATOM 722 O O . PHE A 1 85 ? 20.880 7.183 3.739 1.00 16.65 85 PHE A O 1
ATOM 730 N N . THR A 1 86 ? 22.482 8.437 4.721 1.00 15.50 86 THR A N 1
ATOM 731 C CA . THR A 1 86 ? 21.896 8.274 6.061 1.00 15.80 86 THR A CA 1
ATOM 732 C C . THR A 1 86 ? 21.851 9.562 6.849 1.00 15.94 86 THR A C 1
ATOM 733 O O . THR A 1 86 ? 22.565 10.527 6.554 1.00 16.83 86 THR A O 1
ATOM 737 N N . PHE A 1 87 ? 21.023 9.579 7.892 1.00 15.09 87 PHE A N 1
ATOM 738 C CA . PHE A 1 87 ? 21.028 10.678 8.841 1.00 14.87 87 PHE A CA 1
ATOM 739 C C . PHE A 1 87 ? 20.675 10.134 10.218 1.00 14.66 87 PHE A C 1
ATOM 740 O O . PHE A 1 87 ? 20.005 9.106 10.313 1.00 14.51 87 PHE A O 1
ATOM 748 N N . THR A 1 88 ? 21.135 10.818 11.259 1.00 14.67 88 THR A N 1
ATOM 749 C CA . THR A 1 88 ? 20.961 10.345 12.641 1.00 15.16 88 THR A CA 1
ATOM 750 C C . THR A 1 88 ? 20.432 11.520 13.460 1.00 14.89 88 THR A C 1
ATOM 751 O O . THR A 1 88 ? 20.944 12.644 13.366 1.00 15.19 88 THR A O 1
ATOM 755 N N . PHE A 1 89 ? 19.385 11.258 14.240 1.00 13.71 89 PHE A N 1
ATOM 756 C CA . PHE A 1 89 ? 18.869 12.227 15.186 1.00 14.09 89 PHE A CA 1
ATOM 757 C C . PHE A 1 89 ? 19.217 11.757 16.578 1.00 14.31 89 PHE A C 1
ATOM 758 O O . PHE A 1 89 ? 19.175 10.551 16.843 1.00 13.75 89 PHE A O 1
ATOM 766 N N . SER A 1 90 ? 19.532 12.699 17.459 1.00 14.34 90 SER A N 1
ATOM 767 C CA . SER A 1 90 ? 19.549 12.417 18.885 1.00 15.12 90 SER A CA 1
ATOM 768 C C . SER A 1 90 ? 18.326 13.055 19.534 1.00 14.80 90 SER A C 1
ATOM 769 O O . SER A 1 90 ? 17.743 14.009 19.005 1.00 14.70 90 SER A O 1
ATOM 772 N N . TYR A 1 91 ? 17.947 12.515 20.688 1.00 13.92 91 TYR A N 1
ATOM 773 C CA . TYR A 1 91 ? 16.811 13.014 21.460 1.00 13.89 91 TYR A CA 1
ATOM 774 C C . TYR A 1 91 ? 17.245 13.058 22.910 1.00 14.42 91 TYR A C 1
ATOM 775 O O . TYR A 1 91 ? 17.942 12.159 23.370 1.00 15.44 91 TYR A O 1
ATOM 784 N N . ILE A 1 92 ? 16.865 14.119 23.611 1.00 16.27 92 ILE A N 1
ATOM 785 C CA . ILE A 1 92 ? 16.940 14.138 25.074 1.00 17.39 92 ILE A CA 1
ATOM 786 C C . ILE A 1 92 ? 15.544 14.460 25.575 1.00 16.99 92 ILE A C 1
ATOM 787 O O . ILE A 1 92 ? 14.918 15.424 25.114 1.00 17.17 92 ILE A O 1
ATOM 792 N N . VAL A 1 93 ? 15.054 13.653 26.515 1.00 16.35 93 VAL A N 1
ATOM 793 C CA . VAL A 1 93 ? 13.730 13.838 27.080 1.00 16.85 93 VAL A CA 1
ATOM 794 C C . VAL A 1 93 ? 13.889 14.450 28.472 1.00 16.45 93 VAL A C 1
ATOM 795 O O . VAL A 1 93 ? 14.607 13.896 29.306 1.00 16.05 93 VAL A O 1
ATOM 799 N N . PHE A 1 94 ? 13.251 15.599 28.685 1.00 17.32 94 PHE A N 1
ATOM 800 C CA . PHE A 1 94 ? 13.262 16.270 29.991 1.00 17.81 94 PHE A CA 1
ATOM 801 C C . PHE A 1 94 ? 11.856 16.342 30.525 1.00 17.23 94 PHE A C 1
ATOM 802 O O . PHE A 1 94 ? 10.935 16.677 29.780 1.00 15.21 94 PHE A O 1
ATOM 810 N N . LYS A 1 95 ? 11.686 16.118 31.825 1.00 16.91 95 LYS A N 1
ATOM 811 C CA . LYS A 1 95 ? 10.462 16.586 32.452 1.00 18.70 95 LYS A CA 1
ATOM 812 C C . LYS A 1 95 ? 10.865 17.704 33.410 1.00 18.86 95 LYS A C 1
ATOM 813 O O . LYS A 1 95 ? 11.603 17.456 34.362 1.00 18.41 95 LYS A O 1
ATOM 819 N N . GLU A 1 96 ? 10.421 18.923 33.094 1.00 20.07 96 GLU A N 1
ATOM 820 C CA . GLU A 1 96 ? 10.967 20.136 33.685 1.00 21.67 96 GLU A CA 1
ATOM 821 C C . GLU A 1 96 ? 12.499 20.099 33.595 1.00 23.03 96 GLU A C 1
ATOM 822 O O . GLU A 1 96 ? 13.067 20.101 32.490 1.00 22.40 96 GLU A O 1
ATOM 828 N N . ASP A 1 97 ? 13.167 20.005 34.740 1.00 24.29 97 ASP A N 1
ATOM 829 C CA . ASP A 1 97 ? 14.625 20.002 34.765 1.00 26.43 97 ASP A CA 1
ATOM 830 C C . ASP A 1 97 ? 15.254 18.611 34.754 1.00 26.67 97 ASP A C 1
ATOM 831 O O . ASP A 1 97 ? 16.476 18.489 34.647 1.00 27.74 97 ASP A O 1
ATOM 836 N N . ILE A 1 98 ? 14.420 17.575 34.868 1.00 25.85 98 ILE A N 1
ATOM 837 C CA . ILE A 1 98 ? 14.874 16.215 35.116 1.00 24.70 98 ILE A CA 1
ATOM 838 C C . ILE A 1 98 ? 15.127 15.548 33.759 1.00 24.78 98 ILE A C 1
ATOM 839 O O . ILE A 1 98 ? 14.265 15.607 32.881 1.00 22.56 98 ILE A O 1
ATOM 844 N N . ALA A 1 99 ? 16.313 14.957 33.587 1.00 24.65 99 ALA A N 1
ATOM 845 C CA . ALA A 1 99 ? 16.632 14.206 32.368 1.00 24.17 99 ALA A CA 1
ATOM 846 C C . ALA A 1 99 ? 16.033 12.829 32.515 1.00 23.40 99 ALA A C 1
ATOM 847 O O . ALA A 1 99 ? 16.378 12.058 33.421 1.00 24.13 99 ALA A O 1
ATOM 849 N N . VAL A 1 100 ? 15.083 12.537 31.646 1.00 20.84 100 VAL A N 1
ATOM 850 C CA . VAL A 1 100 ? 14.311 11.321 31.734 1.00 19.65 100 VAL A CA 1
ATOM 851 C C . VAL A 1 100 ? 14.934 10.219 30.898 1.00 17.74 100 VAL A C 1
ATOM 852 O O . VAL A 1 100 ? 14.933 9.058 31.303 1.00 18.57 100 VAL A O 1
ATOM 856 N N . ALA A 1 101 ? 15.471 10.586 29.740 1.00 15.32 101 ALA A N 1
ATOM 857 C CA . ALA A 1 101 ? 15.953 9.590 28.776 1.00 14.14 101 ALA A CA 1
ATOM 858 C C . ALA A 1 101 ? 16.817 10.275 27.725 1.00 13.76 101 ALA A C 1
ATOM 859 O O . ALA A 1 101 ? 16.710 11.499 27.515 1.00 13.25 101 ALA A O 1
ATOM 861 N N . LYS A 1 102 ? 17.661 9.479 27.077 1.00 13.23 102 LYS A N 1
ATOM 862 C CA . LYS A 1 102 ? 18.488 9.954 25.964 1.00 15.43 102 LYS A CA 1
ATOM 863 C C . LYS A 1 102 ? 18.449 8.884 24.886 1.00 14.29 102 LYS A C 1
ATOM 864 O O . LYS A 1 102 ? 18.515 7.702 25.185 1.00 15.28 102 LYS A O 1
ATOM 870 N N . ALA A 1 103 ? 18.371 9.308 23.627 1.00 13.90 103 ALA A N 1
ATOM 871 C CA . ALA A 1 103 ? 18.173 8.347 22.555 1.00 12.77 103 ALA A CA 1
ATOM 872 C C . ALA A 1 103 ? 18.792 8.812 21.250 1.00 12.60 103 ALA A C 1
ATOM 873 O O . ALA A 1 103 ? 19.204 9.975 21.106 1.00 12.10 103 ALA A O 1
ATOM 875 N N . ASN A 1 104 ? 18.853 7.883 20.299 1.00 12.55 104 ASN A N 1
ATOM 876 C CA . ASN A 1 104 ? 19.184 8.246 18.923 1.00 12.93 104 ASN A CA 1
ATOM 877 C C . ASN A 1 104 ? 18.584 7.265 17.927 1.00 11.90 104 ASN A C 1
ATOM 878 O O . ASN A 1 104 ? 18.302 6.102 18.258 1.00 10.81 104 ASN A O 1
ATOM 883 N N . THR A 1 105 ? 18.365 7.740 16.708 1.00 11.69 105 THR A N 1
ATOM 884 C CA . THR A 1 105 ? 17.872 6.860 15.649 1.00 11.80 105 THR A CA 1
ATOM 885 C C . THR A 1 105 ? 18.654 7.181 14.379 1.00 12.50 105 THR A C 1
ATOM 886 O O . THR A 1 105 ? 19.052 8.333 14.167 1.00 12.84 105 THR A O 1
ATOM 890 N N . LYS A 1 106 ? 18.866 6.170 13.554 1.00 12.35 106 LYS A N 1
ATOM 891 C CA . LYS A 1 106 ? 19.589 6.318 12.270 1.00 13.22 106 LYS A CA 1
ATOM 892 C C . LYS A 1 106 ? 18.698 5.829 11.156 1.00 13.21 106 LYS A C 1
ATOM 893 O O . LYS A 1 106 ? 18.008 4.806 11.297 1.00 13.23 106 LYS A O 1
ATOM 899 N N . HIS A 1 107 ? 18.703 6.572 10.044 1.00 13.32 107 HIS A N 1
ATOM 900 C CA . HIS A 1 107 ? 17.746 6.361 8.991 1.00 12.83 107 HIS A CA 1
ATOM 901 C C . HIS A 1 107 ? 18.414 6.399 7.623 1.00 13.77 107 HIS A C 1
ATOM 902 O O . HIS A 1 107 ? 19.439 7.051 7.454 1.00 13.23 107 HIS A O 1
ATOM 909 N N . CYS A 1 108 ? 17.795 5.715 6.670 1.00 14.83 108 CYS A N 1
ATOM 910 C CA . CYS A 1 108 ? 18.116 5.889 5.251 1.00 16.21 108 CYS A CA 1
ATOM 911 C C . CYS A 1 108 ? 16.834 6.124 4.445 1.00 16.06 108 CYS A C 1
ATOM 912 O O . CYS A 1 108 ? 15.737 6.226 5.010 1.00 14.86 108 CYS A O 1
ATOM 915 N N . MET A 1 109 ? 16.963 6.258 3.127 1.00 16.70 109 MET A N 1
ATOM 916 C CA . MET A 1 109 ? 15.786 6.521 2.318 1.00 17.55 109 MET A CA 1
ATOM 917 C C . MET A 1 109 ? 15.694 5.565 1.154 1.00 17.25 109 MET A C 1
ATOM 918 O O . MET A 1 109 ? 16.710 5.147 0.605 1.00 17.68 109 MET A O 1
ATOM 923 N N . VAL A 1 110 ? 14.468 5.230 0.785 1.00 17.96 110 VAL A N 1
ATOM 924 C CA . VAL A 1 110 ? 14.229 4.294 -0.296 1.00 18.67 110 VAL A CA 1
ATOM 925 C C . VAL A 1 110 ? 13.228 4.886 -1.267 1.00 19.36 110 VAL A C 1
ATOM 926 O O . VAL A 1 110 ? 12.303 5.597 -0.869 1.00 18.89 110 VAL A O 1
ATOM 930 N N . LYS A 1 111 ? 13.417 4.585 -2.553 1.00 19.82 111 LYS A N 1
ATOM 931 C CA . LYS A 1 111 ? 12.449 4.945 -3.565 1.00 20.97 111 LYS A CA 1
ATOM 932 C C . LYS A 1 111 ? 12.461 3.805 -4.571 1.00 22.13 111 LYS A C 1
ATOM 933 O O . LYS A 1 111 ? 13.534 3.271 -4.895 1.00 21.92 111 LYS A O 1
ATOM 939 N N . ASN A 1 112 ? 11.264 3.416 -5.007 1.00 24.09 112 ASN A N 1
ATOM 940 C CA . ASN A 1 112 ? 11.064 2.314 -5.950 1.00 26.60 112 ASN A CA 1
ATOM 941 C C . ASN A 1 112 ? 11.835 1.047 -5.582 1.00 27.32 112 ASN A C 1
ATOM 942 O O . ASN A 1 112 ? 12.474 0.428 -6.440 1.00 28.44 112 ASN A O 1
ATOM 947 N N . GLY A 1 113 ? 11.767 0.678 -4.303 1.00 27.58 113 GLY A N 1
ATOM 948 C CA . GLY A 1 113 ? 12.408 -0.535 -3.776 1.00 27.84 113 GLY A CA 1
ATOM 949 C C . GLY A 1 113 ? 13.917 -0.506 -3.562 1.00 27.79 113 GLY A C 1
ATOM 950 O O . GLY A 1 113 ? 14.503 -1.510 -3.134 1.00 28.60 113 GLY A O 1
ATOM 951 N N . LYS A 1 114 ? 14.562 0.624 -3.850 1.00 26.80 114 LYS A N 1
ATOM 952 C CA . LYS A 1 114 ? 16.012 0.715 -3.703 1.00 26.52 114 LYS A CA 1
ATOM 953 C C . LYS A 1 114 ? 16.463 1.854 -2.779 1.00 24.75 114 LYS A C 1
ATOM 954 O O . LYS A 1 114 ? 15.821 2.902 -2.719 1.00 23.45 114 LYS A O 1
ATOM 960 N N . ILE A 1 115 ? 17.572 1.628 -2.072 1.00 24.08 115 ILE A N 1
ATOM 961 C CA . ILE A 1 115 ? 18.252 2.691 -1.321 1.00 23.96 115 ILE A CA 1
ATOM 962 C C . ILE A 1 115 ? 18.652 3.786 -2.300 1.00 23.13 115 ILE A C 1
ATOM 963 O O . ILE A 1 115 ? 19.181 3.477 -3.379 1.00 22.98 115 ILE A O 1
ATOM 968 N N . VAL A 1 116 ? 18.364 5.038 -1.928 1.00 21.44 116 VAL A N 1
ATOM 969 C CA . VAL A 1 116 ? 18.728 6.230 -2.714 1.00 20.46 116 VAL A CA 1
ATOM 970 C C . VAL A 1 116 ? 19.512 7.230 -1.878 1.00 19.97 116 VAL A C 1
ATOM 971 O O . VAL A 1 116 ? 19.322 7.315 -0.647 1.00 17.71 116 VAL A O 1
ATOM 975 N N . SER A 1 117 ? 20.391 8.008 -2.525 1.00 19.07 117 SER A N 1
ATOM 976 C CA . SER A 1 117 ? 21.053 9.114 -1.818 1.00 19.32 117 SER A CA 1
ATOM 977 C C . SER A 1 117 ? 19.944 10.022 -1.297 1.00 17.55 117 SER A C 1
ATOM 978 O O . SER A 1 117 ? 18.903 10.144 -1.932 1.00 17.09 117 SER A O 1
ATOM 981 N N . ILE A 1 118 ? 20.141 10.606 -0.118 1.00 16.56 118 ILE A N 1
ATOM 982 C CA . ILE A 1 118 ? 19.138 11.502 0.460 1.00 17.07 118 ILE A CA 1
ATOM 983 C C . ILE A 1 118 ? 18.936 12.636 -0.554 1.00 16.73 118 ILE A C 1
ATOM 984 O O . ILE A 1 118 ? 19.918 13.298 -0.940 1.00 16.38 118 ILE A O 1
ATOM 989 N N . PRO A 1 119 ? 17.694 12.828 -1.023 1.00 17.58 119 PRO A N 1
ATOM 990 C CA . PRO A 1 119 ? 17.466 13.880 -2.028 1.00 16.87 119 PRO A CA 1
ATOM 991 C C . PRO A 1 119 ? 17.853 15.256 -1.535 1.00 17.51 119 PRO A C 1
ATOM 992 O O . PRO A 1 119 ? 17.713 15.565 -0.351 1.00 16.39 119 PRO A O 1
ATOM 996 N N . LYS A 1 120 ? 18.332 16.104 -2.450 1.00 17.54 120 LYS A N 1
ATOM 997 C CA . LYS A 1 120 ? 18.589 17.493 -2.105 1.00 18.79 120 LYS A CA 1
ATOM 998 C C . LYS A 1 120 ? 17.407 18.176 -1.414 1.00 18.51 120 LYS A C 1
ATOM 999 O O . LYS A 1 120 ? 17.600 18.920 -0.456 1.00 18.86 120 LYS A O 1
ATOM 1005 N N . GLU A 1 121 ? 16.183 17.903 -1.870 1.00 18.67 121 GLU A N 1
ATOM 1006 C CA . GLU A 1 121 ? 14.969 18.487 -1.282 1.00 18.69 121 GLU A CA 1
ATOM 1007 C C . GLU A 1 121 ? 14.758 18.156 0.211 1.00 19.38 121 GLU A C 1
ATOM 1008 O O . GLU A 1 121 ? 14.073 18.891 0.902 1.00 18.88 121 GLU A O 1
ATOM 1014 N N . VAL A 1 122 ? 15.287 16.992 0.642 1.00 18.50 122 VAL A N 1
ATOM 1015 C CA . VAL A 1 122 ? 15.210 16.516 1.998 1.00 18.65 122 VAL A CA 1
ATOM 1016 C C . VAL A 1 122 ? 16.415 17.054 2.773 1.00 18.72 122 VAL A C 1
ATOM 1017 O O . VAL A 1 122 ? 16.253 17.557 3.874 1.00 18.74 122 VAL A O 1
ATOM 1021 N N . LEU A 1 123 ? 17.613 16.995 2.186 1.00 20.25 123 LEU A N 1
ATOM 1022 C CA . LEU A 1 123 ? 18.790 17.584 2.827 1.00 21.56 123 LEU A CA 1
ATOM 1023 C C . LEU A 1 123 ? 18.514 19.026 3.242 1.00 22.90 123 LEU A C 1
ATOM 1024 O O . LEU A 1 123 ? 18.955 19.464 4.304 1.00 23.15 123 LEU A O 1
ATOM 1029 N N . GLU A 1 124 ? 17.772 19.756 2.410 1.00 24.11 124 GLU A N 1
ATOM 1030 C CA . GLU A 1 124 ? 17.516 21.175 2.668 1.00 26.78 124 GLU A CA 1
ATOM 1031 C C . GLU A 1 124 ? 16.670 21.393 3.931 1.00 26.46 124 GLU A C 1
ATOM 1032 O O . GLU A 1 124 ? 16.869 22.373 4.658 1.00 26.40 124 GLU A O 1
ATOM 1038 N N . VAL A 1 125 ? 15.770 20.455 4.226 1.00 25.92 125 VAL A N 1
ATOM 1039 C CA . VAL A 1 125 ? 14.954 20.556 5.430 1.00 25.83 125 VAL A CA 1
ATOM 1040 C C . VAL A 1 125 ? 15.582 19.894 6.664 1.00 25.68 125 VAL A C 1
ATOM 1041 O O . VAL A 1 125 ? 15.277 20.284 7.788 1.00 25.69 125 VAL A O 1
ATOM 1045 N N . LEU A 1 126 ? 16.426 18.882 6.473 1.00 25.44 126 LEU A N 1
ATOM 1046 C CA . LEU A 1 126 ? 17.072 18.240 7.629 1.00 25.85 126 LEU A CA 1
ATOM 1047 C C . LEU A 1 126 ? 18.057 19.185 8.283 1.00 27.17 126 LEU A C 1
ATOM 1048 O O . LEU A 1 126 ? 18.203 19.196 9.510 1.00 26.89 126 LEU A O 1
ATOM 1053 N N . LYS A 1 127 ? 18.713 19.978 7.443 1.00 28.30 127 LYS A N 1
ATOM 1054 C CA . LYS A 1 127 ? 19.751 20.916 7.865 1.00 30.78 127 LYS A CA 1
ATOM 1055 C C . LYS A 1 127 ? 19.165 22.178 8.492 1.00 30.66 127 LYS A C 1
ATOM 1056 O O . LYS A 1 127 ? 18.071 22.616 8.116 1.00 31.98 127 LYS A O 1
ATOM 1062 N N . PRO B 1 2 ? 20.954 -20.651 22.708 1.00 25.70 2 PRO B N 1
ATOM 1063 C CA . PRO B 1 2 ? 19.985 -19.558 22.996 1.00 25.01 2 PRO B CA 1
ATOM 1064 C C . PRO B 1 2 ? 18.624 -20.129 23.442 1.00 24.18 2 PRO B C 1
ATOM 1065 O O . PRO B 1 2 ? 18.389 -21.342 23.360 1.00 26.44 2 PRO B O 1
ATOM 1067 N N . PHE B 1 3 ? 17.733 -19.267 23.919 1.00 21.98 3 PHE B N 1
ATOM 1068 C CA . PHE B 1 3 ? 16.339 -19.646 24.121 1.00 19.99 3 PHE B CA 1
ATOM 1069 C C . PHE B 1 3 ? 15.596 -19.170 22.883 1.00 19.53 3 PHE B C 1
ATOM 1070 O O . PHE B 1 3 ? 15.824 -18.059 22.443 1.00 18.88 3 PHE B O 1
ATOM 1078 N N . ILE B 1 4 ? 14.711 -20.003 22.340 1.00 18.85 4 ILE B N 1
ATOM 1079 C CA . ILE B 1 4 ? 13.985 -19.628 21.124 1.00 19.30 4 ILE B CA 1
ATOM 1080 C C . ILE B 1 4 ? 12.523 -19.326 21.448 1.00 17.84 4 ILE B C 1
ATOM 1081 O O . ILE B 1 4 ? 11.822 -20.156 22.054 1.00 17.12 4 ILE B O 1
ATOM 1086 N N . TYR B 1 5 ? 12.083 -18.127 21.042 1.00 15.73 5 TYR B N 1
ATOM 1087 C CA . TYR B 1 5 ? 10.681 -17.699 21.188 1.00 14.66 5 TYR B CA 1
ATOM 1088 C C . TYR B 1 5 ? 10.064 -17.523 19.806 1.00 14.80 5 TYR B C 1
ATOM 1089 O O . TYR B 1 5 ? 10.597 -16.759 19.014 1.00 14.59 5 TYR B O 1
ATOM 1098 N N . ARG B 1 6 ? 8.991 -18.255 19.512 1.00 14.75 6 ARG B N 1
ATOM 1099 C CA . ARG B 1 6 ? 8.349 -18.205 18.192 1.00 15.24 6 ARG B CA 1
ATOM 1100 C C . ARG B 1 6 ? 7.076 -17.350 18.241 1.00 14.11 6 ARG B C 1
ATOM 1101 O O . ARG B 1 6 ? 6.305 -17.435 19.204 1.00 14.55 6 ARG B O 1
ATOM 1109 N N . ARG B 1 7 ? 6.826 -16.580 17.181 1.00 12.81 7 ARG B N 1
ATOM 1110 C CA . ARG B 1 7 ? 5.783 -15.557 17.217 1.00 11.95 7 ARG B CA 1
ATOM 1111 C C . ARG B 1 7 ? 5.312 -15.268 15.788 1.00 11.77 7 ARG B C 1
ATOM 1112 O O . ARG B 1 7 ? 6.120 -15.291 14.859 1.00 11.76 7 ARG B O 1
ATOM 1120 N N . ARG B 1 8 ? 4.026 -15.026 15.634 1.00 11.01 8 ARG B N 1
ATOM 1121 C CA . ARG B 1 8 ? 3.461 -14.593 14.330 1.00 10.97 8 ARG B CA 1
ATOM 1122 C C . ARG B 1 8 ? 3.052 -13.107 14.394 1.00 11.01 8 ARG B C 1
ATOM 1123 O O . ARG B 1 8 ? 2.426 -12.683 15.348 1.00 11.09 8 ARG B O 1
ATOM 1131 N N . VAL B 1 9 ? 3.406 -12.334 13.365 1.00 9.52 9 VAL B N 1
ATOM 1132 C CA . VAL B 1 9 ? 3.041 -10.909 13.290 1.00 10.25 9 VAL B CA 1
ATOM 1133 C C . VAL B 1 9 ? 1.521 -10.766 13.167 1.00 10.07 9 VAL B C 1
ATOM 1134 O O . VAL B 1 9 ? 0.885 -11.382 12.292 1.00 10.72 9 VAL B O 1
ATOM 1138 N N . GLN B 1 10 ? 0.959 -9.894 14.017 1.00 9.28 10 GLN B N 1
ATOM 1139 C CA . GLN B 1 10 ? -0.471 -9.568 14.010 1.00 9.41 10 GLN B CA 1
ATOM 1140 C C . GLN B 1 10 ? -0.735 -8.290 13.207 1.00 8.81 10 GLN B C 1
ATOM 1141 O O . GLN B 1 10 ? 0.146 -7.438 13.092 1.00 8.80 10 GLN B O 1
ATOM 1147 N N . PHE B 1 11 ? -1.923 -8.176 12.633 1.00 8.87 11 PHE B N 1
ATOM 1148 C CA . PHE B 1 11 ? -2.222 -7.031 11.751 1.00 9.78 11 PHE B CA 1
ATOM 1149 C C . PHE B 1 11 ? -2.032 -5.673 12.448 1.00 9.82 11 PHE B C 1
ATOM 1150 O O . PHE B 1 11 ? -1.426 -4.754 11.892 1.00 8.36 11 PHE B O 1
ATOM 1158 N N . TYR B 1 12 ? -2.519 -5.552 13.682 1.00 9.13 12 TYR B N 1
ATOM 1159 C CA . TYR B 1 12 ? -2.332 -4.286 14.418 1.00 9.29 12 TYR B CA 1
ATOM 1160 C C . TYR B 1 12 ? -0.881 -3.903 14.705 1.00 8.57 12 TYR B C 1
ATOM 1161 O O . TYR B 1 12 ? -0.619 -2.756 15.075 1.00 9.74 12 TYR B O 1
ATOM 1170 N N . GLU B 1 13 ? 0.059 -4.841 14.553 1.00 8.24 13 GLU B N 1
ATOM 1171 C CA . GLU B 1 13 ? 1.485 -4.556 14.773 1.00 8.32 13 GLU B CA 1
ATOM 1172 C C . GLU B 1 13 ? 2.146 -3.904 13.540 1.00 8.80 13 GLU B C 1
ATOM 1173 O O . GLU B 1 13 ? 3.252 -3.410 13.631 1.00 7.93 13 GLU B O 1
ATOM 1179 N N . THR B 1 14 ? 1.439 -3.878 12.409 1.00 8.06 14 THR B N 1
ATOM 1180 C CA . THR B 1 14 ? 1.967 -3.220 11.219 1.00 8.73 14 THR B CA 1
ATOM 1181 C C . THR B 1 14 ? 1.556 -1.736 11.188 1.00 8.86 14 THR B C 1
ATOM 1182 O O . THR B 1 14 ? 0.704 -1.295 11.973 1.00 9.22 14 THR B O 1
ATOM 1186 N N . ASP B 1 15 ? 2.205 -0.974 10.311 1.00 9.68 15 ASP B N 1
ATOM 1187 C CA . ASP B 1 15 ? 1.834 0.426 10.055 1.00 10.04 15 ASP B CA 1
ATOM 1188 C C . ASP B 1 15 ? 1.592 0.617 8.541 1.00 10.22 15 ASP B C 1
ATOM 1189 O O . ASP B 1 15 ? 1.641 -0.347 7.777 1.0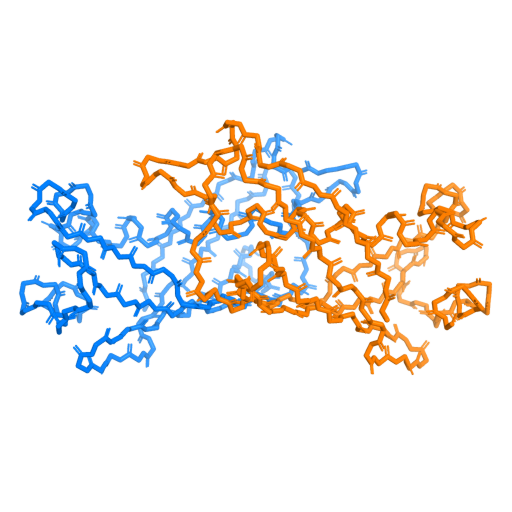0 9.08 15 ASP B O 1
ATOM 1194 N N . ALA B 1 16 ? 1.345 1.856 8.126 1.00 10.16 16 ALA B N 1
ATOM 1195 C CA . ALA B 1 16 ? 0.945 2.136 6.755 1.00 11.64 16 ALA B CA 1
ATOM 1196 C C . ALA B 1 16 ? 2.031 1.795 5.730 1.00 12.15 16 ALA B C 1
ATOM 1197 O O . ALA B 1 16 ? 1.721 1.679 4.523 1.00 12.84 16 ALA B O 1
ATOM 1199 N N . GLN B 1 17 ? 3.275 1.627 6.184 1.00 11.73 17 GLN B N 1
ATOM 1200 C CA . GLN B 1 17 ? 4.351 1.209 5.291 1.00 13.41 17 GLN B CA 1
ATOM 1201 C C . GLN B 1 17 ? 4.244 -0.289 4.947 1.00 13.34 17 GLN B C 1
ATOM 1202 O O . GLN B 1 17 ? 4.950 -0.781 4.058 1.00 13.88 17 GLN B O 1
ATOM 1208 N N . GLY B 1 18 ? 3.354 -0.994 5.642 1.00 12.50 18 GLY B N 1
ATOM 1209 C CA . GLY B 1 18 ? 3.156 -2.440 5.432 1.00 12.55 18 GLY B CA 1
ATOM 1210 C C . GLY B 1 18 ? 4.113 -3.314 6.203 1.00 12.83 18 GLY B C 1
ATOM 1211 O O . GLY B 1 18 ? 4.220 -4.517 5.933 1.00 13.91 18 GLY B O 1
ATOM 1212 N N . ILE B 1 19 ? 4.831 -2.731 7.157 1.00 11.07 19 ILE B N 1
ATOM 1213 C CA . ILE B 1 19 ? 5.816 -3.489 7.943 1.00 10.93 19 ILE B CA 1
ATOM 1214 C C . ILE B 1 19 ? 5.508 -3.352 9.430 1.00 10.39 19 ILE B C 1
ATOM 1215 O O . ILE B 1 19 ? 4.749 -2.461 9.821 1.00 10.81 19 ILE B O 1
ATOM 1220 N N . VAL B 1 20 ? 6.117 -4.214 10.251 1.00 9.63 20 VAL B N 1
ATOM 1221 C CA . VAL B 1 20 ? 5.960 -4.080 11.720 1.00 8.84 20 VAL B CA 1
ATOM 1222 C C . VAL B 1 20 ? 6.615 -2.786 12.173 1.00 7.93 20 VAL B C 1
ATOM 1223 O O . VAL B 1 20 ? 7.770 -2.533 11.860 1.00 8.46 20 VAL B O 1
ATOM 1227 N N . HIS B 1 21 ? 5.868 -1.962 12.907 1.00 8.05 21 HIS B N 1
ATOM 1228 C CA . HIS B 1 21 ? 6.424 -0.728 13.440 1.00 8.91 21 HIS B CA 1
ATOM 1229 C C . HIS B 1 21 ? 7.633 -1.036 14.323 1.00 9.19 21 HIS B C 1
ATOM 1230 O O . HIS B 1 21 ? 7.580 -1.951 15.160 1.00 10.42 21 HIS B O 1
ATOM 1237 N N . HIS B 1 22 ? 8.707 -0.249 14.180 1.00 9.04 22 HIS B N 1
ATOM 1238 C CA . HIS B 1 22 ? 9.948 -0.527 14.926 1.00 10.11 22 HIS B CA 1
ATOM 1239 C C . HIS B 1 22 ? 9.767 -0.638 16.456 1.00 9.23 22 HIS B C 1
ATOM 1240 O O . HIS B 1 22 ? 10.472 -1.420 17.112 1.00 10.26 22 HIS B O 1
ATOM 1247 N N . SER B 1 23 ? 8.814 0.118 17.007 1.00 9.42 23 SER B N 1
ATOM 1248 C CA . SER B 1 23 ? 8.596 0.127 18.471 1.00 9.10 23 SER B CA 1
ATOM 1249 C C . SER B 1 23 ? 8.081 -1.247 18.946 1.00 9.37 23 SER B C 1
ATOM 1250 O O . SER B 1 23 ? 8.280 -1.627 20.101 1.00 8.55 23 SER B O 1
ATOM 1253 N N . ASN B 1 24 ? 7.422 -1.997 18.053 1.00 7.82 24 ASN B N 1
ATOM 1254 C CA . ASN B 1 24 ? 6.856 -3.285 18.459 1.00 9.15 24 ASN B CA 1
ATOM 1255 C C . ASN B 1 24 ? 7.926 -4.347 18.671 1.00 9.13 24 ASN B C 1
ATOM 1256 O O . ASN B 1 24 ? 7.672 -5.351 19.343 1.00 9.78 24 ASN B O 1
ATOM 1261 N N . TYR B 1 25 ? 9.113 -4.140 18.097 1.00 9.31 25 TYR B N 1
ATOM 1262 C CA . TYR B 1 25 ? 10.191 -5.127 18.278 1.00 9.97 25 TYR B CA 1
ATOM 1263 C C . TYR B 1 25 ? 10.528 -5.270 19.775 1.00 10.02 25 TYR B C 1
ATOM 1264 O O . TYR B 1 25 ? 10.765 -6.387 20.260 1.00 10.48 25 TYR B O 1
ATOM 1273 N N . PHE B 1 26 ? 10.504 -4.146 20.482 1.00 10.03 26 PHE B N 1
ATOM 1274 C CA . PHE B 1 26 ? 10.787 -4.150 21.929 1.00 10.46 26 PHE B CA 1
ATOM 1275 C C . PHE B 1 26 ? 9.726 -4.927 22.723 1.00 10.91 26 PHE B C 1
ATOM 1276 O O . PHE B 1 26 ? 10.045 -5.580 23.727 1.00 10.42 26 PHE B O 1
ATOM 1284 N N . ARG B 1 27 ? 8.498 -4.889 22.229 1.00 10.27 27 ARG B N 1
ATOM 1285 C CA . ARG B 1 27 ? 7.399 -5.703 22.780 1.00 9.44 27 ARG B CA 1
ATOM 1286 C C . ARG B 1 27 ? 7.632 -7.182 22.534 1.00 9.95 27 ARG B C 1
ATOM 1287 O O . ARG B 1 27 ? 7.480 -7.986 23.466 1.00 9.64 27 ARG B O 1
ATOM 1295 N N . TYR B 1 28 ? 8.083 -7.550 21.324 1.00 8.35 28 TYR B N 1
ATOM 1296 C CA . TYR B 1 28 ? 8.457 -8.929 21.071 1.00 8.90 28 TYR B CA 1
ATOM 1297 C C . TYR B 1 28 ? 9.586 -9.394 22.004 1.00 9.82 28 TYR B C 1
ATOM 1298 O O . TYR B 1 28 ? 9.562 -10.529 22.484 1.00 10.52 28 TYR B O 1
ATOM 1307 N N . PHE B 1 29 ? 10.564 -8.521 22.261 1.00 9.51 29 PHE B N 1
ATOM 1308 C CA . PHE B 1 29 ? 11.688 -8.892 23.131 1.00 9.43 29 PHE B CA 1
ATOM 1309 C C . PHE B 1 29 ? 11.200 -9.099 24.572 1.00 10.03 29 PHE B C 1
ATOM 1310 O O . PHE B 1 29 ? 11.651 -10.039 25.261 1.00 9.83 29 PHE B O 1
ATOM 1318 N N . GLU B 1 30 ? 10.290 -8.232 25.007 1.00 9.63 30 GLU B N 1
ATOM 1319 C CA . GLU B 1 30 ? 9.641 -8.431 26.318 1.00 10.65 30 GLU B CA 1
ATOM 1320 C C . GLU B 1 30 ? 8.956 -9.800 26.415 1.00 10.53 30 GLU B C 1
ATOM 1321 O O . GLU B 1 30 ? 9.139 -10.527 27.398 1.00 10.73 30 GLU B O 1
ATOM 1327 N N . GLU B 1 31 ? 8.180 -10.160 25.394 1.00 10.17 31 GLU B N 1
ATOM 1328 C CA . GLU B 1 31 ? 7.494 -11.459 25.375 1.00 11.42 31 GLU B CA 1
ATOM 1329 C C . GLU B 1 31 ? 8.494 -12.620 25.480 1.00 11.46 31 GLU B C 1
ATOM 1330 O O . GLU B 1 31 ? 8.273 -13.594 26.216 1.00 11.76 31 GLU B O 1
ATOM 1336 N N . ALA B 1 32 ? 9.596 -12.502 24.736 1.00 10.55 32 ALA B N 1
ATOM 1337 C CA . ALA B 1 32 ? 10.671 -13.497 24.766 1.00 11.29 32 ALA B CA 1
ATOM 1338 C C . ALA B 1 32 ? 11.272 -13.677 26.161 1.00 11.52 32 ALA B C 1
ATOM 1339 O O . ALA B 1 32 ? 11.473 -14.816 26.608 1.00 11.37 32 ALA B O 1
ATOM 1341 N N . ARG B 1 33 ? 11.575 -12.557 26.819 1.00 11.98 33 ARG B N 1
ATOM 1342 C CA . ARG B 1 33 ? 12.138 -12.581 28.184 1.00 13.37 33 ARG B CA 1
ATOM 1343 C C . ARG B 1 33 ? 11.158 -13.249 29.154 1.00 13.70 33 ARG B C 1
ATOM 1344 O O . ARG B 1 33 ? 11.549 -14.081 29.993 1.00 13.15 33 ARG B O 1
ATOM 1352 N N . GLY B 1 34 ? 9.885 -12.871 29.050 1.00 14.16 34 GLY B N 1
ATOM 1353 C CA . GLY B 1 34 ? 8.830 -13.476 29.869 1.00 14.62 34 GLY B CA 1
ATOM 1354 C C . GLY B 1 34 ? 8.785 -14.998 29.714 1.00 15.68 34 GLY B C 1
ATOM 1355 O O . GLY B 1 34 ? 8.758 -15.744 30.717 1.00 15.32 34 GLY B O 1
ATOM 1356 N N . GLU B 1 35 ? 8.783 -15.472 28.464 1.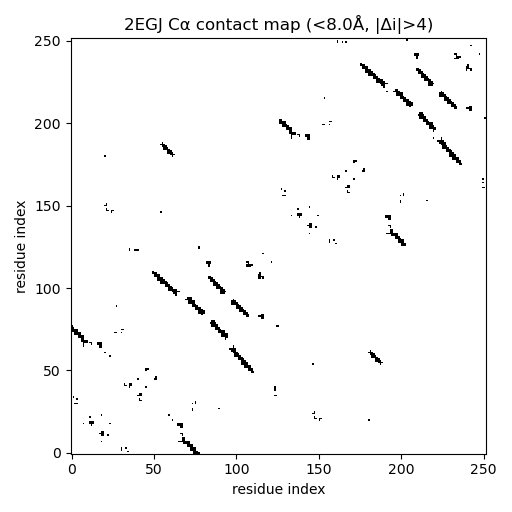00 14.92 35 GLU B N 1
ATOM 1357 C CA . GLU B 1 35 ? 8.732 -16.904 28.182 1.00 16.46 35 GLU B CA 1
ATOM 1358 C C . GLU B 1 35 ? 9.965 -17.623 28.681 1.00 16.30 35 GLU B C 1
ATOM 1359 O O . GLU B 1 35 ? 9.859 -18.748 29.212 1.00 16.15 35 GLU B O 1
ATOM 1365 N N . PHE B 1 36 ? 11.112 -16.961 28.546 1.00 15.60 36 PHE B N 1
ATOM 1366 C CA . PHE B 1 36 ? 12.395 -17.502 29.035 1.00 16.40 36 PHE B CA 1
ATOM 1367 C C . PHE B 1 36 ? 12.293 -17.738 30.557 1.00 16.88 36 PHE B C 1
ATOM 1368 O O . PHE B 1 36 ? 12.568 -18.843 31.037 1.00 17.02 36 PHE B O 1
ATOM 1376 N N . LEU B 1 37 ? 11.874 -16.721 31.298 1.00 16.36 37 LEU B N 1
ATOM 1377 C CA . LEU B 1 37 ? 11.758 -16.852 32.768 1.00 18.16 37 LEU B CA 1
ATOM 1378 C C . LEU B 1 37 ? 10.726 -17.914 33.165 1.00 18.90 37 LEU B C 1
ATOM 1379 O O . LEU B 1 37 ? 10.979 -18.741 34.058 1.00 19.22 37 LEU B O 1
ATOM 1384 N N . ARG B 1 38 ? 9.565 -17.898 32.508 1.00 19.59 38 ARG B N 1
ATOM 1385 C CA . ARG B 1 38 ? 8.566 -18.957 32.703 1.00 21.16 38 ARG B CA 1
ATOM 1386 C C . ARG B 1 38 ? 9.141 -20.367 32.461 1.00 21.36 38 ARG B C 1
ATOM 1387 O O . ARG B 1 38 ? 8.867 -21.296 33.255 1.00 21.52 38 ARG B O 1
ATOM 1395 N N . SER B 1 39 ? 9.939 -20.529 31.399 1.00 21.38 39 SER B N 1
ATOM 1396 C CA . SER B 1 39 ? 10.573 -21.832 31.071 1.00 22.57 39 SER B CA 1
ATOM 1397 C C . SER B 1 39 ? 11.531 -22.324 32.175 1.00 23.32 39 SER B C 1
ATOM 1398 O O . SER B 1 39 ? 11.824 -23.525 32.279 1.00 24.54 39 SER B O 1
ATOM 1401 N N . LYS B 1 40 ? 12.028 -21.398 32.983 1.00 23.67 40 LYS B N 1
ATOM 1402 C CA . LYS B 1 40 ? 12.947 -21.739 34.085 1.00 24.54 40 LYS B CA 1
ATOM 1403 C C . LYS B 1 40 ? 12.214 -21.999 35.389 1.00 25.01 40 LYS B C 1
ATOM 1404 O O . LYS B 1 40 ? 12.838 -22.316 36.421 1.00 26.47 40 LYS B O 1
ATOM 1410 N N . GLY B 1 41 ? 10.894 -21.855 35.347 1.00 24.61 41 GLY B N 1
ATOM 1411 C CA . GLY B 1 41 ? 10.048 -22.057 36.511 1.00 24.32 41 GLY B CA 1
ATOM 1412 C C . GLY B 1 41 ? 9.970 -20.865 37.439 1.00 24.05 41 GLY B C 1
ATOM 1413 O O . GLY B 1 41 ? 9.483 -21.003 38.561 1.00 24.23 41 GLY B O 1
ATOM 1414 N N . PHE B 1 42 ? 10.429 -19.689 36.988 1.00 22.94 42 PHE B N 1
ATOM 1415 C CA . PHE B 1 42 ? 10.351 -18.481 37.810 1.00 22.24 42 PHE B CA 1
ATOM 1416 C C . PHE B 1 42 ? 9.766 -17.306 37.000 1.00 21.40 42 PHE B C 1
ATOM 1417 O O . PHE B 1 42 ? 10.504 -16.387 36.642 1.00 20.91 42 PHE B O 1
ATOM 1425 N N . PRO B 1 43 ? 8.438 -17.330 36.724 1.00 20.78 43 PRO B N 1
ATOM 1426 C CA . PRO B 1 43 ? 7.905 -16.208 35.928 1.00 20.65 43 PRO B CA 1
ATOM 1427 C C . PRO B 1 43 ? 8.100 -14.850 36.575 1.00 19.98 43 PRO B C 1
ATOM 1428 O O . PRO B 1 43 ? 8.124 -14.715 37.814 1.00 19.56 43 PRO B O 1
ATOM 1432 N N . TYR B 1 44 ? 8.209 -13.828 35.736 1.00 18.74 44 TYR B N 1
ATOM 1433 C CA . TYR B 1 44 ? 8.321 -12.467 36.236 1.00 18.61 44 TYR B CA 1
ATOM 1434 C C . TYR B 1 44 ? 7.136 -12.081 37.143 1.00 18.70 44 TYR B C 1
ATOM 1435 O O . TYR B 1 44 ? 7.293 -11.319 38.116 1.00 18.42 44 TYR B O 1
ATOM 1444 N N . SER B 1 45 ? 5.956 -12.614 36.849 1.00 18.82 45 SER B N 1
ATOM 1445 C CA . SER B 1 45 ? 4.805 -12.319 37.686 1.00 20.37 45 SER B CA 1
ATOM 1446 C C . SER B 1 45 ? 5.043 -12.784 39.137 1.00 20.86 45 SER B C 1
ATOM 1447 O O . SER B 1 45 ? 4.574 -12.142 40.089 1.00 21.39 45 SER B O 1
ATOM 1450 N N . LYS B 1 46 ? 5.763 -13.887 39.299 1.00 22.13 46 LYS B N 1
ATOM 1451 C CA . LYS B 1 46 ? 6.114 -14.371 40.662 1.00 23.18 46 LYS B CA 1
ATOM 1452 C C . LYS B 1 46 ? 7.108 -13.441 41.350 1.00 22.73 46 LYS B C 1
ATOM 1453 O O . LYS B 1 46 ? 6.937 -13.118 42.534 1.00 22.53 46 LYS B O 1
ATOM 1459 N N . MET B 1 47 ? 8.126 -12.991 40.608 1.00 21.69 47 MET B N 1
ATOM 1460 C CA . MET B 1 47 ? 9.049 -11.959 41.091 1.00 20.49 47 MET B CA 1
ATOM 1461 C C . MET B 1 47 ? 8.300 -10.714 41.559 1.00 21.83 47 MET B C 1
ATOM 1462 O O . MET B 1 47 ? 8.588 -10.177 42.627 1.00 21.60 47 MET B O 1
ATOM 1467 N N . ARG B 1 48 ? 7.347 -10.247 40.746 1.00 22.48 48 ARG B N 1
ATOM 1468 C CA . ARG B 1 48 ? 6.552 -9.080 41.097 1.00 24.32 48 ARG B CA 1
ATOM 1469 C C . ARG B 1 48 ? 5.773 -9.287 42.392 1.00 25.30 48 ARG B C 1
ATOM 1470 O O . ARG B 1 48 ? 5.740 -8.397 43.239 1.00 25.44 48 ARG B O 1
ATOM 1478 N N . ASP B 1 49 ? 5.155 -10.451 42.530 1.00 27.39 49 ASP B N 1
ATOM 1479 C CA . ASP B 1 49 ? 4.384 -10.786 43.737 1.00 30.10 49 ASP B CA 1
ATOM 1480 C C . ASP B 1 49 ? 5.244 -10.771 45.006 1.00 30.90 49 ASP B C 1
ATOM 1481 O O . ASP B 1 49 ? 4.752 -10.495 46.112 1.00 31.15 49 ASP B O 1
ATOM 1486 N N . MET B 1 50 ? 6.529 -11.063 44.837 1.00 31.34 50 MET B N 1
ATOM 1487 C CA . MET B 1 50 ? 7.515 -10.994 45.923 1.00 33.33 50 MET B CA 1
ATOM 1488 C C . MET B 1 50 ? 8.056 -9.566 46.123 1.00 32.01 50 MET B C 1
ATOM 1489 O O . MET B 1 50 ? 8.922 -9.327 46.963 1.00 33.16 50 MET B O 1
ATOM 1494 N N . GLY B 1 51 ? 7.546 -8.608 45.354 1.00 30.93 51 GLY B N 1
ATOM 1495 C CA . GLY B 1 51 ? 7.943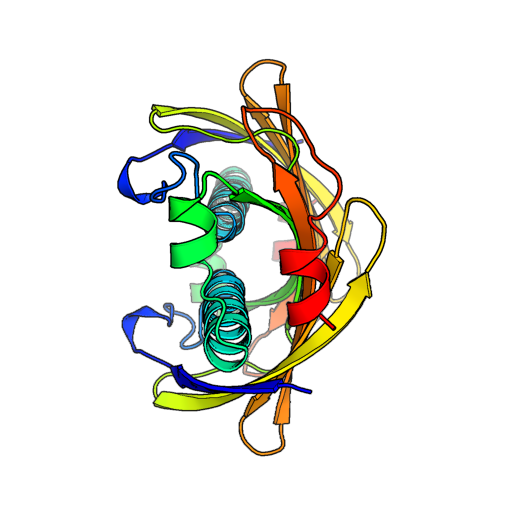 -7.216 45.508 1.00 29.16 51 GLY B CA 1
ATOM 1496 C C . GLY B 1 51 ? 9.211 -6.813 44.772 1.00 28.42 51 GLY B C 1
ATOM 1497 O O . GLY B 1 51 ? 9.736 -5.718 44.984 1.00 28.20 51 GLY B O 1
ATOM 1498 N N . LEU B 1 52 ? 9.699 -7.702 43.910 1.00 27.31 52 LEU B N 1
ATOM 1499 C CA . LEU B 1 52 ? 10.843 -7.402 43.052 1.00 26.73 52 LEU B CA 1
ATOM 1500 C C . LEU B 1 52 ? 10.353 -6.742 41.771 1.00 26.60 52 LEU B C 1
ATOM 1501 O O . LEU B 1 52 ? 9.234 -6.984 41.323 1.00 26.56 52 LEU B O 1
ATOM 1506 N N . GLU B 1 53 ? 11.192 -5.894 41.197 1.00 25.78 53 GLU B N 1
ATOM 1507 C CA . GLU B 1 53 ? 10.856 -5.206 39.968 1.00 26.55 53 GLU B CA 1
ATOM 1508 C C . GLU B 1 53 ? 12.127 -5.169 39.145 1.00 24.54 53 GLU B C 1
ATOM 1509 O O . GLU B 1 53 ? 13.208 -4.879 39.675 1.00 24.79 53 GLU B O 1
ATOM 1515 N N . VAL B 1 54 ? 12.008 -5.526 37.868 1.00 22.00 54 VAL B N 1
ATOM 1516 C CA . VAL B 1 54 ? 13.127 -5.400 36.944 1.00 21.31 54 VAL B CA 1
ATOM 1517 C C . VAL B 1 54 ? 12.945 -4.064 36.237 1.00 21.09 54 VAL B C 1
ATOM 1518 O O . VAL B 1 54 ? 11.828 -3.699 35.860 1.00 20.98 54 VAL B O 1
ATOM 1522 N N . VAL B 1 55 ? 14.037 -3.319 36.101 1.00 19.58 55 VAL B N 1
ATOM 1523 C CA . VAL B 1 55 ? 14.014 -1.974 35.544 1.00 19.82 55 VAL B CA 1
ATOM 1524 C C . VAL B 1 55 ? 14.868 -1.988 34.289 1.00 18.05 55 VAL B C 1
ATOM 1525 O O . VAL B 1 55 ? 15.988 -2.480 34.318 1.00 17.31 55 VAL B O 1
ATOM 1529 N N . LEU B 1 56 ? 14.327 -1.510 33.171 1.00 16.44 56 LEU B N 1
ATOM 1530 C CA . LEU B 1 56 ? 15.113 -1.469 31.935 1.00 16.38 56 LEU B CA 1
ATOM 1531 C C . LEU B 1 56 ? 16.013 -0.242 31.963 1.00 15.74 56 LEU B C 1
ATOM 1532 O O . LEU B 1 56 ? 15.540 0.862 32.229 1.00 17.92 56 LEU B O 1
ATOM 1537 N N . LEU B 1 57 ? 17.304 -0.425 31.709 1.00 14.84 57 LEU B N 1
ATOM 1538 C CA . LEU B 1 57 ? 18.229 0.695 31.721 1.00 15.10 57 LEU B CA 1
ATOM 1539 C C . LEU B 1 57 ? 18.453 1.256 30.314 1.00 14.78 57 LEU B C 1
ATOM 1540 O O . LEU B 1 57 ? 18.487 2.470 30.120 1.00 13.68 57 LEU B O 1
ATOM 1545 N N . ASN B 1 58 ? 18.599 0.362 29.352 1.00 14.27 58 ASN B N 1
ATOM 1546 C CA . ASN B 1 58 ? 18.712 0.779 27.941 1.00 14.59 58 ASN B CA 1
ATOM 1547 C C . ASN B 1 58 ? 18.303 -0.342 26.991 1.00 13.91 58 ASN B C 1
ATOM 1548 O O . ASN B 1 58 ? 18.250 -1.525 27.371 1.00 13.63 58 ASN B O 1
ATOM 1553 N N . ALA B 1 59 ? 18.020 0.041 25.746 1.00 13.34 59 ALA B N 1
ATOM 1554 C CA . ALA B 1 59 ? 17.581 -0.893 24.722 1.00 13.13 59 ALA B CA 1
ATOM 1555 C C . ALA B 1 59 ? 18.140 -0.407 23.385 1.00 13.26 59 ALA B C 1
ATOM 1556 O O . ALA B 1 59 ? 18.272 0.813 23.134 1.00 12.88 59 ALA B O 1
ATOM 1558 N N . TYR B 1 60 ? 18.492 -1.366 22.544 1.00 12.58 60 TYR B N 1
ATOM 1559 C CA . TYR B 1 60 ? 19.074 -1.045 21.236 1.00 13.31 60 TYR B CA 1
ATOM 1560 C C . TYR B 1 60 ? 18.561 -2.059 20.245 1.00 12.42 60 TYR B C 1
ATOM 1561 O O . TYR B 1 60 ? 18.461 -3.243 20.563 1.00 12.20 60 TYR B O 1
ATOM 1570 N N . CYS B 1 61 ? 18.201 -1.611 19.046 1.00 12.41 61 CYS B N 1
ATOM 1571 C CA . CYS B 1 61 ? 17.793 -2.574 18.022 1.00 12.76 61 CYS B CA 1
ATOM 1572 C C . CYS B 1 61 ? 18.321 -2.094 16.682 1.00 13.15 61 CYS B C 1
ATOM 1573 O O . CYS B 1 61 ? 18.228 -0.897 16.374 1.00 12.30 61 CYS B O 1
ATOM 1576 N N . GLU B 1 62 ? 18.885 -3.041 15.932 1.00 13.60 62 GLU B N 1
ATOM 1577 C CA . GLU B 1 62 ? 19.305 -2.828 14.542 1.00 15.88 62 GLU B CA 1
ATOM 1578 C C . GLU B 1 62 ? 18.360 -3.586 13.621 1.00 14.49 62 GLU B C 1
ATOM 1579 O O . GLU B 1 62 ? 18.120 -4.781 13.811 1.00 13.74 62 GLU B O 1
ATOM 1585 N N . TYR B 1 63 ? 17.825 -2.886 12.617 1.00 13.43 63 TYR B N 1
ATOM 1586 C CA . TYR B 1 63 ? 16.803 -3.437 11.767 1.00 14.13 63 TYR B CA 1
ATOM 1587 C C . TYR B 1 63 ? 17.413 -3.745 10.414 1.00 15.04 63 TYR B C 1
ATOM 1588 O O . TYR B 1 63 ? 17.957 -2.839 9.737 1.00 14.83 63 TYR B O 1
ATOM 1597 N N . LYS B 1 64 ? 17.299 -5.009 10.009 1.00 15.43 64 LYS B N 1
ATOM 1598 C CA . LYS B 1 64 ? 17.958 -5.476 8.785 1.00 15.75 64 LYS B CA 1
ATOM 1599 C C . LYS B 1 64 ? 17.029 -5.740 7.608 1.00 16.15 64 LYS B C 1
ATOM 1600 O O . LYS B 1 64 ? 17.352 -5.369 6.467 1.00 16.74 64 LYS B O 1
ATOM 1606 N N . LYS B 1 65 ? 15.926 -6.442 7.869 1.00 14.93 65 LYS B N 1
ATOM 1607 C CA . LYS B 1 65 ? 14.897 -6.756 6.867 1.00 15.06 65 LYS B CA 1
ATOM 1608 C C . LYS B 1 65 ? 13.570 -6.611 7.579 1.00 14.49 65 LYS B C 1
ATOM 1609 O O . LYS B 1 65 ? 13.481 -6.902 8.780 1.00 14.10 65 LYS B O 1
ATOM 1615 N N . PRO B 1 66 ? 12.532 -6.161 6.868 1.00 13.91 66 PRO B N 1
ATOM 1616 C CA . PRO B 1 66 ? 11.251 -5.944 7.557 1.00 12.89 66 PRO B CA 1
ATOM 1617 C C . PRO B 1 66 ? 10.490 -7.220 7.902 1.00 12.45 66 PRO B C 1
ATOM 1618 O O . PRO B 1 66 ? 10.727 -8.266 7.300 1.00 12.72 66 PRO B O 1
ATOM 1622 N N . LEU B 1 67 ? 9.581 -7.110 8.876 1.00 11.47 67 LEU B N 1
ATOM 1623 C CA . LEU B 1 67 ? 8.573 -8.141 9.133 1.00 11.54 67 LEU B CA 1
ATOM 1624 C C . LEU B 1 67 ? 7.248 -7.678 8.555 1.00 11.39 67 LEU B C 1
ATOM 1625 O O . LEU B 1 67 ? 6.894 -6.500 8.672 1.00 10.68 67 LEU B O 1
ATOM 1630 N N . PHE B 1 68 ? 6.521 -8.600 7.933 1.00 10.69 68 PHE B N 1
ATOM 1631 C CA . PHE B 1 68 ? 5.201 -8.307 7.357 1.00 10.88 68 PHE B CA 1
ATOM 1632 C C . PHE B 1 68 ? 4.098 -8.997 8.130 1.00 10.23 68 PHE B C 1
ATOM 1633 O O . PHE B 1 68 ? 4.353 -9.966 8.860 1.00 10.76 68 PHE B O 1
ATOM 1641 N N . TYR B 1 69 ? 2.869 -8.541 7.930 1.00 10.66 69 TYR B N 1
ATOM 1642 C CA . TYR B 1 69 ? 1.697 -9.202 8.508 1.00 11.21 69 TYR B CA 1
ATOM 1643 C C . TYR B 1 69 ? 1.723 -10.705 8.204 1.00 12.37 69 TYR B C 1
ATOM 1644 O O . TYR B 1 69 ? 1.996 -11.117 7.074 1.00 12.56 69 TYR B O 1
ATOM 1653 N N . ASP B 1 70 ? 1.444 -11.502 9.231 1.00 12.55 70 ASP B N 1
ATOM 1654 C CA . ASP B 1 70 ? 1.356 -12.965 9.134 1.00 13.66 70 ASP B CA 1
ATOM 1655 C C . ASP B 1 70 ? 2.700 -13.685 9.060 1.00 12.99 70 ASP B C 1
ATOM 1656 O O . ASP B 1 70 ? 2.720 -14.918 9.052 1.00 14.62 70 ASP B O 1
ATOM 1661 N N . ASP B 1 71 ? 3.812 -12.945 9.054 1.00 12.97 71 ASP B N 1
ATOM 1662 C CA . ASP B 1 71 ? 5.159 -13.564 9.088 1.00 12.90 71 ASP B CA 1
ATOM 1663 C C . ASP B 1 71 ? 5.343 -14.309 10.405 1.00 13.37 71 ASP B C 1
ATOM 1664 O O . ASP B 1 71 ? 5.018 -13.779 11.463 1.00 13.19 71 ASP B O 1
ATOM 1669 N N . VAL B 1 72 ? 5.833 -15.545 10.339 1.00 13.31 72 VAL B N 1
ATOM 1670 C CA . VAL B 1 72 ? 6.260 -16.239 11.540 1.00 13.13 72 VAL B CA 1
ATOM 1671 C C . VAL B 1 72 ? 7.747 -15.971 11.708 1.00 12.97 72 VAL B C 1
ATOM 1672 O O . VAL B 1 72 ? 8.534 -16.068 10.740 1.00 13.22 72 VAL B O 1
ATOM 1676 N N . PHE B 1 73 ? 8.149 -15.608 12.917 1.00 12.36 73 PHE B N 1
ATOM 1677 C CA . PHE B 1 73 ? 9.557 -15.352 13.167 1.00 12.24 73 PHE B CA 1
ATOM 1678 C C . PHE B 1 73 ? 9.970 -15.969 14.493 1.00 12.87 73 PHE B C 1
ATOM 1679 O O . PHE B 1 73 ? 9.099 -16.400 15.275 1.00 13.50 73 PHE B O 1
ATOM 1687 N N . GLU B 1 74 ? 11.283 -16.013 14.725 1.00 14.03 74 GLU B N 1
ATOM 1688 C CA . GLU B 1 74 ? 11.857 -16.511 15.971 1.00 14.94 74 GLU B CA 1
ATOM 1689 C C . GLU B 1 74 ? 12.824 -15.515 16.542 1.00 15.45 74 GLU B C 1
ATOM 1690 O O . GLU B 1 74 ? 13.680 -14.988 15.820 1.00 15.86 74 GLU B O 1
ATOM 1696 N N . VAL B 1 75 ? 12.684 -15.265 17.839 1.00 13.79 75 VAL B N 1
ATOM 1697 C CA . VAL B 1 75 ? 13.634 -14.442 18.591 1.00 13.54 75 VAL B CA 1
ATOM 1698 C C . VAL B 1 75 ? 14.542 -15.426 19.328 1.00 14.51 75 VAL B C 1
ATOM 1699 O O . VAL B 1 75 ? 14.049 -16.260 20.092 1.00 14.32 75 VAL B O 1
ATOM 1703 N N . HIS B 1 76 ? 15.836 -15.334 19.041 1.00 14.43 76 HIS B N 1
ATOM 1704 C CA . HIS B 1 76 ? 16.875 -16.123 19.705 1.00 15.43 76 HIS B CA 1
ATOM 1705 C C . HIS B 1 76 ? 17.395 -15.251 20.835 1.00 15.19 76 HIS B C 1
ATOM 1706 O O . HIS B 1 76 ? 18.115 -14.275 20.586 1.00 14.18 76 HIS B O 1
ATOM 1713 N N . LEU B 1 77 ? 17.036 -15.615 22.070 1.00 14.65 77 LEU B N 1
ATOM 1714 C CA . LEU B 1 77 ? 17.394 -14.853 23.263 1.00 14.95 77 LEU B CA 1
ATOM 1715 C C . LEU B 1 77 ? 18.614 -15.459 23.949 1.00 16.71 77 LEU B C 1
ATOM 1716 O O . LEU B 1 77 ? 18.669 -16.686 24.171 1.00 16.43 77 LEU B O 1
ATOM 1721 N N . ASN B 1 78 ? 19.577 -14.606 24.307 1.00 16.98 78 ASN B N 1
ATOM 1722 C CA . ASN B 1 78 ? 20.774 -15.062 24.997 1.00 18.39 78 ASN B CA 1
ATOM 1723 C C . ASN B 1 78 ? 21.168 -14.127 26.109 1.00 18.64 78 ASN B C 1
ATOM 1724 O O . ASN B 1 78 ? 21.157 -12.914 25.935 1.00 17.73 78 ASN B O 1
ATOM 1729 N N . LEU B 1 79 ? 21.506 -14.682 27.271 1.00 19.10 79 LEU B N 1
ATOM 1730 C CA . LEU B 1 79 ? 22.101 -13.873 28.321 1.00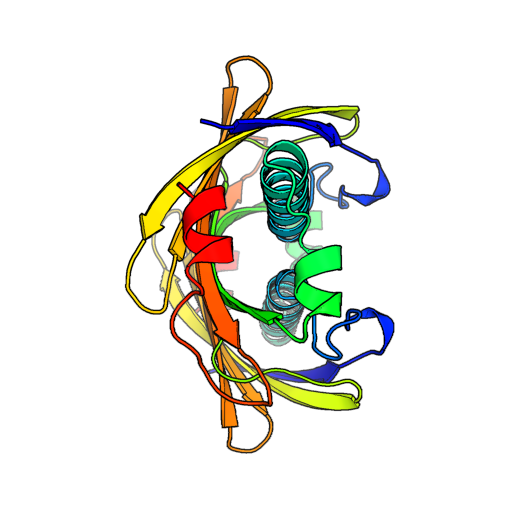 20.26 79 LEU B CA 1
ATOM 1731 C C . LEU B 1 79 ? 23.527 -13.468 27.937 1.00 20.72 79 LEU B C 1
ATOM 1732 O O . LEU B 1 79 ? 24.389 -14.333 27.701 1.00 21.44 79 LEU B O 1
ATOM 1737 N N . GLU B 1 80 ? 23.778 -12.168 27.892 1.00 21.26 80 GLU B N 1
ATOM 1738 C CA . GLU B 1 80 ? 25.077 -11.643 27.434 1.00 22.00 80 GLU B CA 1
ATOM 1739 C C . GLU B 1 80 ? 25.999 -11.200 28.564 1.00 22.29 80 GLU B C 1
ATOM 1740 O O . GLU B 1 80 ? 27.213 -11.407 28.491 1.00 22.60 80 GLU B O 1
ATOM 1746 N N . GLU B 1 81 ? 25.427 -10.579 29.590 1.00 21.94 81 GLU B N 1
ATOM 1747 C CA . GLU B 1 81 ? 26.192 -10.099 30.734 1.00 22.17 81 GLU B CA 1
ATOM 1748 C C . GLU B 1 81 ? 25.395 -10.357 31.991 1.00 22.47 81 GLU B C 1
ATOM 1749 O O . GLU B 1 81 ? 24.171 -10.250 31.983 1.00 20.65 81 GLU B O 1
ATOM 1755 N N . LEU B 1 82 ? 26.110 -10.645 33.077 1.00 22.38 82 LEU B N 1
ATOM 1756 C CA . LEU B 1 82 ? 25.505 -10.808 34.367 1.00 23.85 82 LEU B CA 1
ATOM 1757 C C . LEU B 1 82 ? 26.521 -10.297 35.380 1.00 24.44 82 LEU B C 1
ATOM 1758 O O . LEU B 1 82 ? 27.617 -10.858 35.497 1.00 25.12 82 LEU B O 1
ATOM 1763 N N . SER B 1 83 ? 26.183 -9.209 36.058 1.00 24.24 83 SER B N 1
ATOM 1764 C CA . SER B 1 83 ? 27.056 -8.645 37.092 1.00 24.45 83 SER B CA 1
ATOM 1765 C C . SER B 1 83 ? 26.303 -8.617 38.413 1.00 24.35 83 SER B C 1
ATOM 1766 O O . SER B 1 83 ? 25.178 -9.143 38.510 1.00 24.24 83 SER B O 1
ATOM 1769 N N . ARG B 1 84 ? 26.903 -8.005 39.433 1.00 23.38 84 ARG B N 1
ATOM 1770 C CA . ARG B 1 84 ? 26.233 -7.927 40.724 1.00 23.17 84 ARG B CA 1
ATOM 1771 C C . ARG B 1 84 ? 24.888 -7.170 40.697 1.00 22.11 84 ARG B C 1
ATOM 1772 O O . ARG B 1 84 ? 23.960 -7.528 41.427 1.00 20.64 84 ARG B O 1
ATOM 1780 N N . PHE B 1 85 ? 24.790 -6.125 39.870 1.00 20.92 85 PHE B N 1
ATOM 1781 C CA . PHE B 1 85 ? 23.602 -5.261 39.855 1.00 20.51 85 PHE B CA 1
ATOM 1782 C C . PHE B 1 85 ? 22.822 -5.266 38.532 1.00 19.70 85 PHE B C 1
ATOM 1783 O O . PHE B 1 85 ? 21.660 -4.840 38.498 1.00 19.45 85 PHE B O 1
ATOM 1791 N N . THR B 1 86 ? 23.447 -5.735 37.464 1.00 18.82 86 THR B N 1
ATOM 1792 C CA . THR B 1 86 ? 22.778 -5.693 36.150 1.00 18.62 86 THR B CA 1
ATOM 1793 C C . THR B 1 86 ? 22.851 -6.977 35.336 1.00 17.96 86 THR B C 1
ATOM 1794 O O . THR B 1 86 ? 23.659 -7.871 35.580 1.00 18.16 86 THR B O 1
ATOM 1798 N N . PHE B 1 87 ? 21.992 -7.074 34.324 1.00 17.27 87 PHE B N 1
ATOM 1799 C CA . PHE B 1 87 ? 22.120 -8.165 33.378 1.00 16.53 87 PHE B CA 1
ATOM 1800 C C . PHE B 1 87 ? 21.719 -7.642 32.010 1.00 15.75 87 PHE B C 1
ATOM 1801 O O . PHE B 1 87 ? 20.942 -6.703 31.929 1.00 15.73 87 PHE B O 1
ATOM 1809 N N . THR B 1 88 ? 22.280 -8.247 30.973 1.00 15.10 88 THR B N 1
ATOM 1810 C CA . THR B 1 88 ? 22.014 -7.865 29.580 1.00 14.88 88 THR B CA 1
ATOM 1811 C C . THR B 1 88 ? 21.614 -9.073 28.765 1.00 14.74 88 THR B C 1
ATOM 1812 O O . THR B 1 88 ? 22.296 -10.114 28.799 1.00 15.07 88 THR B O 1
ATOM 1816 N N . PHE B 1 89 ? 20.518 -8.938 28.002 1.00 14.31 89 PHE B N 1
ATOM 1817 C CA . PHE B 1 89 ? 20.154 -9.962 27.016 1.00 15.01 89 PHE B CA 1
ATOM 1818 C C . PHE B 1 89 ? 20.463 -9.469 25.619 1.00 15.24 89 PHE B C 1
ATOM 1819 O O . PHE B 1 89 ? 20.338 -8.269 25.350 1.00 13.58 89 PHE B O 1
ATOM 1827 N N . SER B 1 90 ? 20.837 -10.396 24.737 1.00 14.59 90 SER B N 1
ATOM 1828 C CA . SER B 1 90 ? 20.867 -10.096 23.316 1.00 15.70 90 SER B CA 1
ATOM 1829 C C . SER B 1 90 ? 19.759 -10.866 22.609 1.00 14.78 90 SER B C 1
ATOM 1830 O O . SER B 1 90 ? 19.252 -11.888 23.111 1.00 13.59 90 SER B O 1
ATOM 1833 N N . TYR B 1 91 ? 19.377 -10.367 21.440 1.00 13.90 91 TYR B N 1
ATOM 1834 C CA . TYR B 1 91 ? 18.282 -10.958 20.682 1.00 14.21 91 TYR B CA 1
ATOM 1835 C C . TYR B 1 91 ? 18.653 -10.933 19.223 1.00 14.51 91 TYR B C 1
ATOM 1836 O O . TYR B 1 91 ? 19.092 -9.922 18.718 1.00 15.12 91 TYR B O 1
ATOM 1845 N N . ILE B 1 92 ? 18.465 -12.054 18.554 1.00 15.26 92 ILE B N 1
ATOM 1846 C CA . ILE B 1 92 ? 18.567 -12.068 17.102 1.00 16.99 92 ILE B CA 1
ATOM 1847 C C . ILE B 1 92 ? 17.234 -12.570 16.575 1.00 16.05 92 ILE B C 1
ATOM 1848 O O . ILE B 1 92 ? 16.746 -13.628 16.998 1.00 16.53 92 ILE B O 1
ATOM 1853 N N . VAL B 1 93 ? 16.633 -11.809 15.660 1.00 14.85 93 VAL B N 1
ATOM 1854 C CA . VAL B 1 93 ? 15.330 -12.169 15.105 1.00 14.25 93 VAL B CA 1
ATOM 1855 C C . VAL B 1 93 ? 15.521 -12.749 13.719 1.00 14.60 93 VAL B C 1
ATOM 1856 O O . VAL B 1 93 ? 16.175 -12.128 12.885 1.00 14.26 93 VAL B O 1
ATOM 1860 N N . PHE B 1 94 ? 14.982 -13.944 13.504 1.00 14.20 94 PHE B N 1
ATOM 1861 C CA . PHE B 1 94 ? 14.996 -14.551 12.170 1.00 15.55 94 PHE B CA 1
ATOM 1862 C C . PHE B 1 94 ? 13.614 -14.806 11.630 1.00 15.19 94 PHE B C 1
ATOM 1863 O O . PHE B 1 94 ? 12.727 -15.226 12.366 1.00 15.05 94 PHE B O 1
ATOM 1871 N N . LYS B 1 95 ? 13.427 -14.588 10.332 1.00 14.70 95 LYS B N 1
ATOM 1872 C CA . LYS B 1 95 ? 12.231 -15.101 9.680 1.00 15.00 95 LYS B CA 1
ATOM 1873 C C . LYS B 1 95 ? 12.710 -16.099 8.644 1.00 14.90 95 LYS B C 1
ATOM 1874 O O . LYS B 1 95 ? 13.450 -15.733 7.745 1.00 14.50 95 LYS B O 1
ATOM 1880 N N . GLU B 1 96 ? 12.327 -17.356 8.841 1.00 15.02 96 GLU B N 1
ATOM 1881 C CA . GLU B 1 96 ? 12.959 -18.477 8.139 1.00 15.68 96 GLU B CA 1
ATOM 1882 C C . GLU B 1 96 ? 14.470 -18.316 8.272 1.00 17.06 96 GLU B C 1
ATOM 1883 O O . GLU B 1 96 ? 14.973 -18.193 9.394 1.00 16.45 96 GLU B O 1
ATOM 1889 N N . ASP B 1 97 ? 15.184 -18.243 7.151 1.00 17.41 97 ASP B N 1
ATOM 1890 C CA . ASP B 1 97 ? 16.647 -18.103 7.180 1.00 20.01 97 ASP B CA 1
ATOM 1891 C C . ASP B 1 97 ? 17.182 -16.677 7.202 1.00 20.68 97 ASP B C 1
ATOM 1892 O O . ASP B 1 97 ? 18.414 -16.465 7.207 1.00 22.10 97 ASP B O 1
ATOM 1897 N N . ILE B 1 98 ? 16.274 -15.705 7.214 1.00 20.70 98 ILE B N 1
ATOM 1898 C CA . ILE B 1 98 ? 16.630 -14.296 7.020 1.00 20.75 98 ILE B CA 1
ATOM 1899 C C . ILE B 1 98 ? 16.783 -13.585 8.366 1.00 20.93 98 ILE B C 1
ATOM 1900 O O . ILE B 1 98 ? 15.853 -13.575 9.173 1.00 20.08 98 ILE B O 1
ATOM 1905 N N . ALA B 1 99 ? 17.963 -13.010 8.603 1.00 20.88 99 ALA B N 1
ATOM 1906 C CA . ALA B 1 99 ? 18.176 -12.165 9.769 1.00 20.41 99 ALA B CA 1
ATOM 1907 C C . ALA B 1 99 ? 17.361 -10.884 9.610 1.00 19.90 99 ALA B C 1
ATOM 1908 O O . ALA B 1 99 ? 17.488 -10.130 8.626 1.00 19.85 99 ALA B O 1
ATOM 1910 N N . VAL B 1 100 ? 16.475 -10.664 10.566 1.00 16.98 100 VAL B N 1
ATOM 1911 C CA . VAL B 1 100 ? 15.567 -9.531 10.513 1.00 16.56 100 VAL B CA 1
ATOM 1912 C C . VAL B 1 100 ? 16.059 -8.343 11.361 1.00 15.18 100 VAL B C 1
ATOM 1913 O O . VAL B 1 100 ? 15.925 -7.184 10.963 1.00 14.12 100 VAL B O 1
ATOM 1917 N N . ALA B 1 101 ? 16.639 -8.651 12.515 1.00 13.86 101 ALA B N 1
ATOM 1918 C CA . ALA B 1 101 ? 16.993 -7.631 13.509 1.00 13.41 101 ALA B CA 1
ATOM 1919 C C . ALA B 1 101 ? 17.938 -8.226 14.546 1.00 13.41 101 ALA B C 1
ATOM 1920 O O . ALA B 1 101 ? 17.943 -9.459 14.761 1.00 14.10 101 ALA B O 1
ATOM 1922 N N . LYS B 1 102 ? 18.721 -7.360 15.185 1.00 13.78 102 LYS B N 1
ATOM 1923 C CA . LYS B 1 102 ? 19.625 -7.768 16.263 1.00 15.31 102 LYS B CA 1
ATOM 1924 C C . LYS B 1 102 ? 19.518 -6.697 17.325 1.00 14.52 102 LYS B C 1
ATOM 1925 O O . LYS B 1 102 ? 19.517 -5.483 17.018 1.00 14.70 102 LYS B O 1
ATOM 1931 N N . ALA B 1 103 ? 19.438 -7.127 18.577 1.00 12.83 103 ALA B N 1
ATOM 1932 C CA . ALA B 1 103 ? 19.094 -6.179 19.631 1.00 11.61 103 ALA B CA 1
ATOM 1933 C C . ALA B 1 103 ? 19.730 -6.551 20.958 1.00 11.41 103 ALA B C 1
ATOM 1934 O O . ALA B 1 103 ? 20.272 -7.643 21.113 1.00 11.65 103 ALA B O 1
ATOM 1936 N N . ASN B 1 104 ? 19.674 -5.625 21.901 1.00 12.36 104 ASN B N 1
ATOM 1937 C CA . ASN B 1 104 ? 20.027 -5.954 23.278 1.00 13.00 104 ASN B CA 1
ATOM 1938 C C . ASN B 1 104 ? 19.293 -5.043 24.232 1.00 12.42 104 ASN B C 1
ATOM 1939 O O . ASN B 1 104 ? 18.845 -3.953 23.850 1.00 12.25 104 ASN B O 1
ATOM 1944 N N . THR B 1 105 ? 19.150 -5.498 25.482 1.00 12.40 105 THR B N 1
ATOM 1945 C CA . THR B 1 105 ? 18.546 -4.695 26.533 1.00 12.65 105 THR B CA 1
ATOM 1946 C C . THR B 1 105 ? 19.342 -4.943 27.812 1.00 12.93 105 THR B C 1
ATOM 1947 O O . THR B 1 105 ? 19.808 -6.061 28.039 1.00 12.24 105 THR B O 1
ATOM 1951 N N . LYS B 1 106 ? 19.462 -3.909 28.627 1.00 13.51 106 LYS B N 1
ATOM 1952 C CA . LYS B 1 106 ? 20.180 -4.008 29.894 1.00 13.90 106 LYS B CA 1
ATOM 1953 C C . LYS B 1 106 ? 19.215 -3.657 31.024 1.00 14.16 106 LYS B C 1
ATOM 1954 O O . LYS B 1 106 ? 18.389 -2.745 30.886 1.00 14.62 106 LYS B O 1
ATOM 1960 N N . HIS B 1 107 ? 19.328 -4.379 32.146 1.00 14.22 107 HIS B N 1
ATOM 1961 C CA . HIS B 1 107 ? 18.324 -4.292 33.205 1.00 14.51 107 HIS B CA 1
ATOM 1962 C C . HIS B 1 107 ? 18.988 -4.266 34.567 1.00 15.52 107 HIS B C 1
ATOM 1963 O O . HIS B 1 107 ? 20.092 -4.781 34.725 1.00 14.53 107 HIS B O 1
ATOM 1970 N N . CYS B 1 108 ? 18.282 -3.695 35.536 1.00 16.53 108 CYS B N 1
ATOM 1971 C CA . CYS B 1 108 ? 18.673 -3.838 36.947 1.00 18.19 108 CYS B CA 1
ATOM 1972 C C . CYS B 1 108 ? 17.439 -4.191 37.768 1.00 19.44 108 CYS B C 1
ATOM 1973 O O . CYS B 1 108 ? 16.349 -4.417 37.219 1.00 18.00 108 CYS B O 1
ATOM 1976 N N . MET B 1 109 ? 17.599 -4.251 39.086 1.00 19.96 109 MET B N 1
ATOM 1977 C CA . MET B 1 109 ? 16.485 -4.683 39.929 1.00 22.22 109 MET B CA 1
ATOM 1978 C C . MET B 1 109 ? 16.340 -3.744 41.099 1.00 22.60 109 MET B C 1
ATOM 1979 O O . MET B 1 109 ? 17.338 -3.253 41.641 1.00 21.69 109 MET B O 1
ATOM 1984 N N . VAL B 1 110 ? 15.089 -3.478 41.441 1.00 23.98 110 VAL B N 1
ATOM 1985 C CA . VAL B 1 110 ? 14.753 -2.592 42.541 1.00 26.44 110 VAL B CA 1
ATOM 1986 C C . VAL B 1 110 ? 13.789 -3.286 43.495 1.00 27.53 110 VAL B C 1
ATOM 1987 O O . VAL B 1 110 ? 12.952 -4.098 43.095 1.00 27.26 110 VAL B O 1
ATOM 1991 N N . LYS B 1 111 ? 13.946 -2.968 44.768 1.00 29.64 111 LYS B N 1
ATOM 1992 C CA . LYS B 1 111 ? 13.062 -3.457 45.810 1.00 31.96 111 LYS B CA 1
ATOM 1993 C C . LYS B 1 111 ? 12.972 -2.293 46.772 1.00 32.52 111 LYS B C 1
ATOM 1994 O O . LYS B 1 111 ? 13.981 -1.637 47.049 1.00 33.31 111 LYS B O 1
ATOM 2000 N N . ASN B 1 112 ? 11.758 -2.018 47.240 1.00 34.32 112 ASN B N 1
ATOM 2001 C CA . ASN B 1 112 ? 11.471 -0.885 48.129 1.00 35.66 112 ASN B CA 1
ATOM 2002 C C . ASN B 1 112 ? 12.014 0.456 47.631 1.00 35.69 112 ASN B C 1
ATOM 2003 O O . ASN B 1 112 ? 12.496 1.269 48.424 1.00 36.07 112 ASN B O 1
ATOM 2008 N N . GLY B 1 113 ? 11.950 0.669 46.315 1.00 35.64 113 GLY B N 1
ATOM 2009 C CA . GLY B 1 113 ? 12.377 1.932 45.701 1.00 35.62 113 GLY B CA 1
ATOM 2010 C C . GLY B 1 113 ? 13.879 2.150 45.584 1.00 35.50 113 GLY B C 1
ATOM 2011 O O . GLY B 1 113 ? 14.327 3.233 45.201 1.00 36.10 113 GLY B O 1
ATOM 2012 N N . LYS B 1 114 ? 14.663 1.125 45.903 1.00 34.84 114 LYS B N 1
ATOM 2013 C CA . LYS B 1 114 ? 16.120 1.224 45.843 1.00 34.71 114 LYS B CA 1
ATOM 2014 C C . LYS B 1 114 ? 16.702 0.133 44.943 1.00 33.08 114 LYS B C 1
ATOM 2015 O O . LYS B 1 114 ? 16.176 -0.976 44.898 1.00 32.34 114 LYS B O 1
ATOM 2021 N N . ILE B 1 115 ? 17.789 0.454 44.242 1.00 32.14 115 ILE B N 1
ATOM 2022 C CA . ILE B 1 115 ? 18.553 -0.550 43.506 1.00 31.20 115 ILE B CA 1
ATOM 2023 C C . ILE B 1 115 ? 19.084 -1.589 44.484 1.00 30.37 115 ILE B C 1
ATOM 2024 O O . ILE B 1 115 ? 19.635 -1.234 45.545 1.00 29.96 115 ILE B O 1
ATOM 2029 N N . VAL B 1 116 ? 18.886 -2.859 44.135 1.00 28.75 116 VAL B N 1
ATOM 2030 C CA . VAL B 1 116 ? 19.365 -3.987 44.934 1.00 27.75 116 VAL B CA 1
ATOM 2031 C C . VAL B 1 116 ? 20.288 -4.863 44.094 1.00 27.20 116 VAL B C 1
ATOM 2032 O O . VAL B 1 116 ? 20.165 -4.907 42.857 1.00 26.03 116 VAL B O 1
ATOM 2036 N N . SER B 1 117 ? 21.220 -5.558 44.748 1.00 25.37 117 SER B N 1
ATOM 2037 C CA . SER B 1 117 ? 21.997 -6.540 44.034 1.00 25.16 117 SER B CA 1
ATOM 2038 C C . SER B 1 117 ? 21.012 -7.614 43.581 1.00 24.32 117 SER B C 1
ATOM 2039 O O . SER B 1 117 ? 20.005 -7.874 44.255 1.00 22.80 117 SER B O 1
ATOM 2042 N N . ILE B 1 118 ? 21.283 -8.206 42.428 1.00 23.24 118 ILE B N 1
ATOM 2043 C CA . ILE B 1 118 ? 20.398 -9.224 41.895 1.00 23.41 118 ILE B CA 1
ATOM 2044 C C . ILE B 1 118 ? 20.337 -10.408 42.870 1.00 23.83 118 ILE B C 1
ATOM 2045 O O . ILE B 1 118 ? 21.377 -11.026 43.156 1.00 22.76 118 ILE B O 1
ATOM 2050 N N . PRO B 1 119 ? 19.124 -10.727 43.373 1.00 24.41 119 PRO B N 1
ATOM 2051 C CA . PRO B 1 119 ? 18.982 -11.825 44.345 1.00 24.93 119 PRO B CA 1
ATOM 2052 C C . PRO B 1 119 ? 19.542 -13.121 43.806 1.00 25.00 119 PRO B C 1
ATOM 2053 O O . PRO B 1 119 ? 19.493 -13.359 42.602 1.00 24.69 119 PRO B O 1
ATOM 2057 N N . LYS B 1 120 ? 20.057 -13.970 44.692 1.00 24.87 120 LYS B N 1
ATOM 2058 C CA . LYS B 1 120 ? 20.573 -15.264 44.275 1.00 24.84 120 LYS B CA 1
ATOM 2059 C C . LYS B 1 120 ? 19.478 -16.082 43.592 1.00 24.05 120 LYS B C 1
ATOM 2060 O O . LYS B 1 120 ? 19.758 -16.815 42.666 1.00 24.03 120 LYS B O 1
ATOM 2066 N N . GLU B 1 121 ? 18.233 -15.919 44.029 1.00 23.27 121 GLU B N 1
ATOM 2067 C CA . GLU B 1 121 ? 17.092 -16.632 43.443 1.00 23.25 121 GLU B CA 1
ATOM 2068 C C . GLU B 1 121 ? 16.887 -16.247 41.948 1.00 22.87 121 GLU B C 1
ATOM 2069 O O . GLU B 1 121 ? 16.448 -17.070 41.119 1.00 22.82 121 GLU B O 1
ATOM 2075 N N . VAL B 1 122 ? 17.233 -15.013 41.610 1.00 22.80 122 VAL B N 1
ATOM 2076 C CA . VAL B 1 122 ? 17.138 -14.569 40.218 1.00 22.91 122 VAL B CA 1
ATOM 2077 C C . VAL B 1 122 ? 18.371 -15.020 39.423 1.00 23.44 122 VAL B C 1
ATOM 2078 O O . VAL B 1 122 ? 18.244 -15.552 38.319 1.00 23.24 122 VAL B O 1
ATOM 2082 N N . LEU B 1 123 ? 19.560 -14.821 39.991 1.00 24.32 123 LEU B N 1
ATOM 2083 C CA . LEU B 1 123 ? 20.796 -15.293 39.382 1.00 24.98 123 LEU B CA 1
ATOM 2084 C C . LEU B 1 123 ? 20.710 -16.736 38.902 1.00 26.04 123 LEU B C 1
ATOM 2085 O O . LEU B 1 123 ? 21.151 -17.044 37.795 1.00 26.26 123 LEU B O 1
ATOM 2090 N N . GLU B 1 124 ? 20.135 -17.614 39.732 1.00 26.77 124 GLU B N 1
ATOM 2091 C CA . GLU B 1 124 ? 20.025 -19.030 39.399 1.00 27.86 124 GLU B CA 1
ATOM 2092 C C . GLU B 1 124 ? 19.170 -19.301 38.161 1.00 27.59 124 GLU B C 1
ATOM 2093 O O . GLU B 1 124 ? 19.432 -20.253 37.436 1.00 28.07 124 GLU B O 1
ATOM 2099 N N . VAL B 1 125 ? 18.160 -18.472 37.912 1.00 26.87 125 VAL B N 1
ATOM 2100 C CA . VAL B 1 125 ? 17.337 -18.670 36.715 1.00 27.00 125 VAL B CA 1
ATOM 2101 C C . VAL B 1 125 ? 17.870 -17.948 35.472 1.00 27.17 125 VAL B C 1
ATOM 2102 O O . VAL B 1 125 ? 17.658 -18.414 34.353 1.00 27.18 125 VAL B O 1
ATOM 2106 N N . LEU B 1 126 ? 18.537 -16.806 35.665 1.00 27.04 126 LEU B N 1
ATOM 2107 C CA . LEU B 1 126 ? 19.149 -16.091 34.529 1.00 27.50 126 LEU B CA 1
ATOM 2108 C C . LEU B 1 126 ? 20.231 -16.933 33.837 1.00 28.81 126 LEU B C 1
ATOM 2109 O O . LEU B 1 126 ? 20.327 -16.944 32.603 1.00 28.27 126 LEU B O 1
ATOM 2114 N N . LYS B 1 127 ? 21.004 -17.679 34.633 1.00 29.98 127 LYS B N 1
ATOM 2115 C CA . LYS B 1 127 ? 22.129 -18.453 34.102 1.00 31.49 127 LYS B CA 1
ATOM 2116 C C . LYS B 1 127 ? 21.735 -19.837 33.550 1.00 31.68 127 LYS B C 1
ATOM 2117 O O . LYS B 1 127 ? 20.635 -20.345 33.820 1.00 32.41 127 LYS B O 1
#

Organism: Aquifex aeolicus (strain VF5) (NCBI:txid224324)

Sequence (252 aa):
PFIYRRRVQFYETDAQGIVHHSNYFRYFEEARGEFLRSKGFPYSKMRDMGLEVVLLNAYCEYKKPLFYDDVFEVHLNLEELSRFTFTFSYIVFKEDIAVAKANTKHCMVKNGKIVSIPKEVLEVLKPFIYRRRVQFYETDAQGIVHHSNYFRYFEEARGEFLRSKGFPYSKMRDMGLEVVLLNAYCEYKKPLFYDDVFEVHLNLEELSRFTFTFSYIVFKEDIAVAKANTKHCMVKNGKIVSIPKEVLEVLK

B-factor: mean 19.14, std 7.34, range [6.81, 78.7]

Radius of gyration: 19.07 Å; Cα contacts (8 Å, |Δi|>4): 511; chains: 2; bounding box: 30×45×54 Å

Secondary structure (DSSP, 8-state):
-EEEEEE--GGGB-TTSSB-THHHHHHHHHHHHHHHHHTT--HHHHHHTTEEEEEEEEEEEE-S---TT-EEEEEEEEEEE-SSEEEEEEEEEETTEEEEEEEEEEEEEETTEE-PPPHHHHHHH-/-EEEEEE--GGGB-TTSSB-HHHHHHHHHHHHHHHHHHTT--HHHHHHTT-EEEEEEEEEEE-S---TT-EEEEEEEEEEE-SSEEEEEEEEEETTEEEEEEEEEEEEEETTEEEPPPHHHHHHH-

CATH classification: 3.10.129.10

InterPro domains:
  IPR006684 Acyl-CoA thioester hydrolase YbgC/YbaW family [PIRSF003230] (3-127)
  IPR006684 Acyl-CoA thioester hydrolase YbgC/YbaW family [TIGR00051] (6-119)
  IPR008272 4-hydroxybenzoyl-CoA thioesterase, active site [PS01328] (8-25)
  IPR029069 HotDog domain superfamily [SSF54637] (1-127)
  IPR050563 4-hydroxybenzoyl-CoA thioesterase [PTHR31793] (7-126)

Nearest PDB structures (foldseek):
  2egi-assembly1_C  TM=9.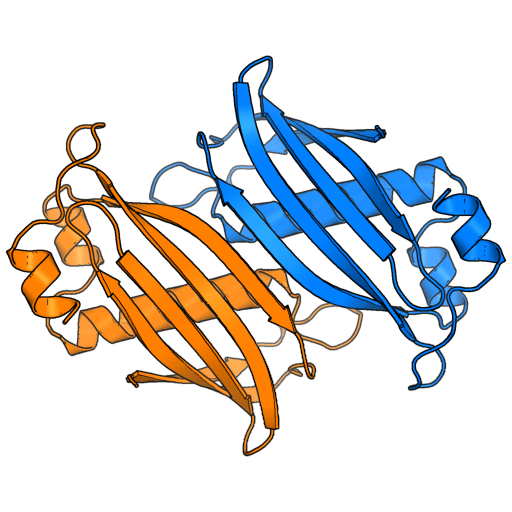996E-01  e=1.755E-22  Aquifex aeolicus
  2egi-assembly1_A  TM=9.969E-01  e=3.213E-21  Aquifex aeolicus
  1z54-assembly1_C  TM=9.717E-01  e=3.495E-12  Thermus thermophilus HB8
  5wh9-assembly2_D-3  TM=9.461E-01  e=5.514E-12  Halalkalibacterium halodurans C-125
  5v10-assembly1_A-2  TM=9.363E-01  e=9.752E-12  Pseudomonas aeruginosa PAO1

Solvent-accessible surface area: 13170 Å² total; per-residue (Å²): 100,47,93,35,182,37,116,1,72,142,176,9,28,53,88,58,39,58,3,27,19,0,9,6,0,84,0,0,76,55,0,31,19,63,19,15,124,71,83,66,28,36,63,68,101,0,99,107,93,43,9,34,35,41,24,48,28,0,56,0,45,32,92,116,52,0,91,114,71,29,62,1,62,0,43,2,60,47,100,58,60,53,173,74,21,6,22,3,22,1,58,0,52,41,165,135,79,34,0,0,91,5,54,0,70,4,7,2,25,87,125,72,143,112,41,50,6,30,166,89,0,48,130,18,5,159,96,50,94,34,131,34,97,0,71,141,177,9,30,55,91,71,39,48,2,27,21,0,9,6,0,80,2,0,75,56,0,29,20,64,16,16,121,70,85,65,27,23,57,58,108,1,97,119,84,45,7,53,35,45,24,48,30,0,66,0,59,28,87,108,52,0,95,111,73,32,57,2,65,0,45,2,64,49,84,108,65,61,155,88,28,6,20,3,23,1,68,1,56,33,166,135,81,27,0,0,84,7,52,1,73,4,6,0,24,82,134,80,150,113,38,26,1,25,120,80,1,49,112,19,5,148